Protein AF-A0A935QKX3-F1 (afdb_monomer)

Structure (mmCIF, N/CA/C/O backbone):
data_AF-A0A935QKX3-F1
#
_entry.id   AF-A0A935QKX3-F1
#
loop_
_atom_site.group_PDB
_atom_site.id
_atom_site.type_symbol
_atom_site.label_atom_id
_atom_site.label_alt_id
_atom_site.label_comp_id
_atom_site.label_asym_id
_atom_site.label_entity_id
_atom_site.label_seq_id
_atom_site.pdbx_PDB_ins_code
_atom_site.Cartn_x
_atom_site.Cartn_y
_atom_site.Cartn_z
_atom_site.occupancy
_atom_site.B_iso_or_equiv
_atom_site.auth_seq_id
_atom_site.auth_comp_id
_atom_site.auth_asym_id
_atom_site.auth_atom_id
_atom_site.pdbx_PDB_model_num
ATOM 1 N N . MET A 1 1 ? 30.424 -1.518 -53.056 1.00 75.50 1 MET A N 1
ATOM 2 C CA . MET A 1 1 ? 29.191 -0.790 -52.690 1.00 75.50 1 MET A CA 1
ATOM 3 C C . MET A 1 1 ? 28.339 -1.615 -51.726 1.00 75.50 1 MET A C 1
ATOM 5 O O . MET A 1 1 ? 28.315 -1.249 -50.563 1.00 75.50 1 MET A O 1
ATOM 9 N N . ALA A 1 2 ? 27.816 -2.788 -52.114 1.00 90.81 2 ALA A N 1
ATOM 10 C CA . ALA A 1 2 ? 26.965 -3.629 -51.247 1.00 90.81 2 ALA A CA 1
ATOM 11 C C . ALA A 1 2 ? 27.548 -3.989 -49.857 1.00 90.81 2 ALA A C 1
ATOM 13 O O . ALA A 1 2 ? 26.829 -3.983 -48.867 1.00 90.81 2 ALA A O 1
ATOM 14 N N . TRP A 1 3 ? 28.857 -4.256 -49.741 1.00 94.25 3 TRP A N 1
ATOM 15 C CA . TRP A 1 3 ? 29.479 -4.554 -48.437 1.00 94.25 3 TRP A CA 1
ATOM 16 C C . TRP A 1 3 ? 29.420 -3.383 -47.445 1.00 94.25 3 TRP A C 1
ATOM 18 O O . TRP A 1 3 ? 29.169 -3.601 -46.264 1.00 94.25 3 TRP A O 1
ATOM 28 N N . LEU A 1 4 ? 29.621 -2.144 -47.909 1.00 94.75 4 LEU A N 1
ATOM 29 C CA . LEU A 1 4 ? 29.540 -0.959 -47.047 1.00 94.75 4 LEU A CA 1
ATOM 30 C C . LEU A 1 4 ? 28.099 -0.684 -46.618 1.00 94.75 4 LEU A C 1
ATOM 32 O O . LEU A 1 4 ? 27.869 -0.316 -45.471 1.00 94.75 4 LEU A O 1
ATOM 36 N N . GLU A 1 5 ? 27.134 -0.918 -47.508 1.00 94.31 5 GLU A N 1
ATOM 37 C CA . GLU A 1 5 ? 25.708 -0.825 -47.183 1.00 94.31 5 GLU A CA 1
ATOM 38 C C . GLU A 1 5 ? 25.319 -1.839 -46.103 1.00 94.31 5 GLU A C 1
ATOM 40 O O . GLU A 1 5 ? 24.686 -1.467 -45.120 1.00 94.31 5 GLU A O 1
ATOM 45 N N . ILE A 1 6 ? 25.766 -3.095 -46.225 1.00 96.38 6 ILE A N 1
ATOM 46 C CA . ILE A 1 6 ? 25.521 -4.133 -45.213 1.00 96.38 6 ILE A CA 1
ATOM 47 C C . ILE A 1 6 ? 26.146 -3.743 -43.870 1.00 96.38 6 ILE A C 1
ATOM 49 O O . ILE A 1 6 ? 25.472 -3.803 -42.844 1.00 96.38 6 ILE A O 1
ATOM 53 N N . VAL A 1 7 ? 27.411 -3.311 -43.859 1.00 96.56 7 VAL A N 1
ATOM 54 C CA . VAL A 1 7 ? 28.086 -2.878 -42.624 1.00 96.56 7 VAL A CA 1
ATOM 55 C C . VAL A 1 7 ? 27.350 -1.699 -41.988 1.00 96.56 7 VAL A C 1
ATOM 57 O O . VAL A 1 7 ? 27.111 -1.710 -40.784 1.00 96.56 7 VAL A O 1
ATOM 60 N N . MET A 1 8 ? 26.930 -0.715 -42.782 1.00 96.19 8 MET A N 1
ATOM 61 C CA . MET A 1 8 ? 26.164 0.433 -42.300 1.00 96.19 8 MET A CA 1
ATOM 62 C C . MET A 1 8 ? 24.816 0.013 -41.700 1.00 96.19 8 MET A C 1
ATOM 64 O O . MET A 1 8 ? 24.459 0.495 -40.626 1.00 96.19 8 MET A O 1
ATOM 68 N N . LEU A 1 9 ? 24.092 -0.913 -42.338 1.00 96.06 9 LEU A N 1
ATOM 69 C CA . LEU A 1 9 ? 22.837 -1.457 -41.808 1.00 96.06 9 LEU A CA 1
ATOM 70 C C . LEU A 1 9 ? 23.049 -2.207 -40.488 1.00 96.06 9 LEU A C 1
ATOM 72 O O . LEU A 1 9 ? 22.259 -2.036 -39.561 1.00 96.06 9 LEU A O 1
ATOM 76 N N . ILE A 1 10 ? 24.124 -2.991 -40.372 1.00 95.75 10 ILE A N 1
ATOM 77 C CA . ILE A 1 10 ? 24.477 -3.690 -39.129 1.00 95.75 10 ILE A CA 1
ATOM 78 C C . ILE A 1 10 ? 24.788 -2.682 -38.020 1.00 95.75 10 ILE A C 1
ATOM 80 O O . ILE A 1 10 ? 24.255 -2.803 -36.920 1.00 95.75 10 ILE A O 1
ATOM 84 N N . VAL A 1 11 ? 25.607 -1.666 -38.301 1.00 96.69 11 VAL A N 1
ATOM 85 C CA . VAL A 1 11 ? 25.947 -0.618 -37.326 1.00 96.69 11 VAL A CA 1
ATOM 86 C C . VAL A 1 11 ? 24.690 0.123 -36.870 1.00 96.69 11 VAL A C 1
ATOM 88 O O . VAL A 1 11 ? 24.484 0.285 -35.668 1.00 96.69 11 VAL A O 1
ATOM 91 N N . LEU A 1 12 ? 23.813 0.510 -37.801 1.00 96.69 12 LEU A N 1
ATOM 92 C CA . LEU A 1 12 ? 22.534 1.150 -37.487 1.00 96.69 12 LEU A CA 1
ATOM 93 C C . LEU A 1 12 ? 21.662 0.253 -36.594 1.00 96.69 12 LEU A C 1
ATOM 95 O O . LEU A 1 12 ? 21.116 0.725 -35.598 1.00 96.69 12 LEU A O 1
ATOM 99 N N . ALA A 1 13 ? 21.560 -1.039 -36.919 1.00 94.25 13 ALA A N 1
ATOM 100 C CA . ALA A 1 13 ? 20.791 -2.004 -36.141 1.00 94.25 13 ALA A CA 1
ATOM 101 C C . ALA A 1 13 ? 21.347 -2.174 -34.718 1.00 94.25 13 ALA A C 1
ATOM 103 O O . ALA A 1 13 ? 20.575 -2.192 -33.761 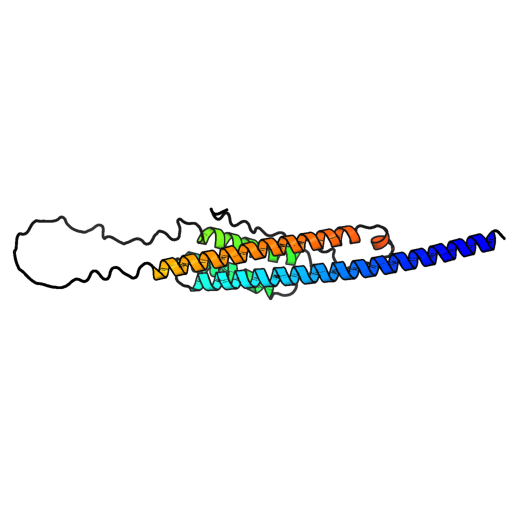1.00 94.25 13 ALA A O 1
ATOM 104 N N . VAL A 1 14 ? 22.673 -2.240 -34.556 1.00 93.69 14 VAL A N 1
ATOM 105 C CA . VAL A 1 14 ? 23.331 -2.326 -33.241 1.00 93.69 14 VAL A CA 1
ATOM 106 C C . VAL A 1 14 ? 23.090 -1.060 -32.417 1.00 93.69 14 VAL A C 1
ATOM 108 O O . VAL A 1 14 ? 22.767 -1.159 -31.235 1.00 93.69 14 VAL A O 1
ATOM 111 N N . VAL A 1 15 ? 23.187 0.125 -33.027 1.00 95.31 15 VAL A N 1
ATOM 112 C CA . VAL A 1 15 ? 22.903 1.400 -32.348 1.00 95.31 15 VAL A CA 1
ATOM 113 C C . VAL A 1 15 ? 21.439 1.475 -31.912 1.00 95.31 15 VAL A C 1
ATOM 115 O O . VAL A 1 15 ? 21.160 1.796 -30.756 1.00 95.31 15 VAL A O 1
ATOM 118 N N . ALA A 1 16 ? 20.500 1.126 -32.797 1.00 92.62 16 ALA A N 1
ATOM 119 C CA . ALA A 1 16 ? 19.074 1.095 -32.477 1.00 92.62 16 ALA A CA 1
ATOM 120 C C . ALA A 1 16 ? 18.761 0.095 -31.351 1.00 92.62 16 ALA A C 1
ATOM 122 O O . ALA A 1 16 ? 18.000 0.412 -30.435 1.00 92.62 16 ALA A O 1
ATOM 123 N N . LEU A 1 17 ? 19.388 -1.084 -31.377 1.00 88.69 17 LEU A N 1
ATOM 124 C CA . LEU A 1 17 ? 19.261 -2.097 -30.333 1.00 88.69 17 LEU A CA 1
ATOM 125 C C . LEU A 1 17 ? 19.814 -1.600 -28.990 1.00 88.69 17 LEU A C 1
ATOM 127 O O . LEU A 1 17 ? 19.140 -1.730 -27.970 1.00 88.69 17 LEU A O 1
ATOM 131 N N . GLY A 1 18 ? 21.003 -0.992 -28.980 1.00 88.44 18 GLY A N 1
ATOM 132 C CA . GLY A 1 18 ? 21.601 -0.412 -27.776 1.00 88.44 18 GLY A CA 1
ATOM 133 C C . GLY A 1 18 ? 20.728 0.687 -27.165 1.00 88.44 18 GLY A C 1
ATOM 134 O O . GLY A 1 18 ? 20.489 0.692 -25.956 1.00 88.44 18 GLY A O 1
ATOM 135 N N . TRP A 1 19 ? 20.175 1.570 -28.001 1.00 93.12 19 TRP A N 1
ATOM 136 C CA . TRP A 1 19 ? 19.245 2.607 -27.553 1.00 93.12 19 TRP A CA 1
ATOM 137 C C . TRP A 1 19 ? 17.953 2.016 -26.972 1.00 93.12 19 TRP A C 1
ATOM 139 O O . TRP A 1 19 ? 17.526 2.410 -25.884 1.00 93.12 19 TRP A O 1
ATOM 149 N N . TYR A 1 20 ? 17.370 1.017 -27.642 1.00 87.31 20 TYR A N 1
ATOM 150 C CA . TYR A 1 20 ? 16.178 0.312 -27.166 1.00 87.31 20 TYR A CA 1
ATOM 151 C C . TYR A 1 20 ? 16.400 -0.372 -25.807 1.00 87.31 20 TYR A C 1
ATOM 153 O O . TYR A 1 20 ? 15.545 -0.295 -24.917 1.00 87.31 20 TYR A O 1
ATOM 161 N N . LEU A 1 21 ? 17.553 -1.021 -25.623 1.00 85.31 21 LEU A N 1
ATOM 162 C CA . LEU A 1 21 ? 17.927 -1.663 -24.361 1.00 85.31 21 LEU A CA 1
ATOM 163 C C . LEU A 1 21 ? 18.105 -0.635 -23.243 1.00 85.31 21 LEU A C 1
ATOM 165 O O . LEU A 1 21 ? 17.566 -0.832 -22.157 1.00 85.31 21 LEU A O 1
ATOM 169 N N . SER A 1 22 ? 18.779 0.486 -23.516 1.00 86.38 22 SER A N 1
ATOM 170 C CA . SER A 1 22 ? 18.948 1.574 -22.546 1.00 86.38 22 SER A CA 1
ATOM 171 C C . SER A 1 22 ? 17.598 2.148 -22.090 1.00 86.38 22 SER A C 1
ATOM 173 O O . SER A 1 22 ? 17.349 2.282 -20.891 1.00 86.38 22 SER A O 1
ATOM 175 N N . TYR A 1 23 ? 16.673 2.386 -23.028 1.00 86.75 23 TYR A N 1
ATOM 176 C CA . TYR A 1 23 ? 15.312 2.823 -22.705 1.00 86.75 23 TYR A CA 1
ATOM 177 C C . TYR A 1 23 ? 14.552 1.790 -21.858 1.00 86.75 23 TYR A C 1
ATOM 179 O O . TYR A 1 23 ? 13.885 2.138 -20.881 1.00 86.75 23 TYR A O 1
ATOM 187 N N . THR A 1 24 ? 14.667 0.507 -22.207 1.00 83.44 24 THR A N 1
ATOM 188 C CA . THR A 1 24 ? 14.009 -0.585 -21.479 1.00 83.44 24 THR A CA 1
ATOM 189 C C . THR A 1 24 ? 14.550 -0.722 -20.053 1.00 83.44 24 THR A C 1
ATOM 191 O O . THR A 1 24 ? 13.756 -0.865 -19.126 1.00 83.44 24 THR A O 1
ATOM 194 N N . ALA A 1 25 ? 15.867 -0.605 -19.859 1.00 80.94 25 ALA A N 1
ATOM 195 C CA . ALA A 1 25 ? 16.502 -0.630 -18.542 1.00 80.94 25 ALA A CA 1
ATOM 196 C C . ALA A 1 25 ? 16.043 0.543 -17.660 1.00 80.94 25 ALA A C 1
ATOM 198 O O . ALA A 1 25 ? 15.651 0.344 -16.512 1.00 80.94 25 ALA A O 1
ATOM 199 N N . ALA A 1 26 ? 16.000 1.761 -18.211 1.00 83.81 26 ALA A N 1
ATOM 200 C CA . ALA A 1 26 ? 15.519 2.936 -17.483 1.00 83.81 26 ALA A CA 1
ATOM 201 C C . ALA A 1 26 ? 14.043 2.799 -17.074 1.00 83.81 26 ALA A C 1
ATOM 203 O O . ALA A 1 26 ? 13.649 3.183 -15.972 1.00 83.81 26 ALA A O 1
ATOM 204 N N . ARG A 1 27 ? 13.215 2.223 -17.953 1.00 84.56 27 ARG A N 1
ATOM 205 C CA . ARG A 1 27 ? 11.813 1.929 -17.643 1.00 84.56 27 ARG A CA 1
ATOM 206 C C . ARG A 1 27 ? 11.682 0.885 -16.534 1.00 84.56 27 ARG A C 1
ATOM 208 O O . ARG A 1 27 ? 10.815 1.038 -15.679 1.00 84.56 27 ARG A O 1
ATOM 215 N N . LEU A 1 28 ? 12.520 -0.147 -16.556 1.00 84.62 28 LEU A N 1
ATOM 216 C CA . LEU A 1 28 ? 12.530 -1.200 -15.546 1.00 84.62 28 LEU A CA 1
ATOM 217 C C . LEU A 1 28 ? 12.874 -0.648 -14.158 1.00 84.62 28 LEU A C 1
ATOM 219 O O . LEU A 1 28 ? 12.155 -0.924 -13.205 1.00 84.62 28 LEU A O 1
ATOM 223 N N . HIS A 1 29 ? 13.893 0.210 -14.066 1.00 83.56 29 HIS A N 1
ATOM 224 C CA . HIS A 1 29 ? 14.284 0.849 -12.808 1.00 83.56 29 HIS A CA 1
ATOM 225 C C . HIS A 1 29 ? 13.143 1.668 -12.189 1.00 83.56 29 HIS A C 1
ATOM 227 O O . HIS A 1 29 ? 12.865 1.542 -11.003 1.00 83.56 29 HIS A O 1
ATOM 233 N N . ARG A 1 30 ? 12.419 2.448 -13.003 1.00 86.31 30 ARG A N 1
ATOM 234 C CA . ARG A 1 30 ? 11.257 3.226 -12.533 1.00 86.31 30 ARG A CA 1
ATOM 235 C C . ARG A 1 30 ? 10.104 2.354 -12.040 1.00 86.31 30 ARG A C 1
ATOM 237 O O . ARG A 1 30 ? 9.342 2.789 -11.187 1.00 86.31 30 ARG A O 1
ATOM 244 N N . LEU A 1 31 ? 9.925 1.168 -12.621 1.00 86.31 31 LEU A N 1
ATOM 245 C CA . LEU A 1 31 ? 8.901 0.227 -12.168 1.00 86.31 31 LEU A CA 1
ATOM 246 C C . LEU A 1 31 ? 9.306 -0.420 -10.850 1.00 86.31 31 LEU A C 1
ATOM 248 O O . LEU A 1 31 ? 8.468 -0.525 -9.965 1.00 86.31 31 LEU A O 1
ATOM 252 N N . HIS A 1 32 ? 10.580 -0.779 -10.706 1.00 84.56 32 HIS A N 1
ATOM 253 C CA . HIS A 1 32 ? 11.103 -1.348 -9.471 1.00 84.56 32 HIS A CA 1
ATOM 254 C C . HIS A 1 32 ? 10.940 -0.380 -8.297 1.00 84.56 32 HIS A C 1
ATOM 256 O O . HIS A 1 32 ? 10.264 -0.714 -7.331 1.00 84.56 32 HIS A O 1
ATOM 262 N N . THR A 1 33 ? 11.401 0.865 -8.451 1.00 87.19 33 THR A N 1
ATOM 263 C CA . THR A 1 33 ? 11.266 1.884 -7.398 1.00 87.19 33 THR A CA 1
ATOM 264 C C . THR A 1 33 ? 9.809 2.214 -7.077 1.00 87.19 33 THR A C 1
ATOM 266 O O . THR A 1 33 ? 9.471 2.529 -5.937 1.00 87.19 33 THR A O 1
ATOM 269 N N . ARG A 1 34 ? 8.911 2.121 -8.065 1.00 89.81 34 ARG A N 1
ATOM 270 C CA . ARG A 1 34 ? 7.470 2.293 -7.843 1.00 89.81 34 ARG A CA 1
ATOM 271 C C . ARG A 1 34 ? 6.871 1.139 -7.042 1.00 89.81 34 ARG A C 1
ATOM 273 O O . ARG A 1 34 ? 6.053 1.398 -6.163 1.00 89.81 34 ARG A O 1
ATOM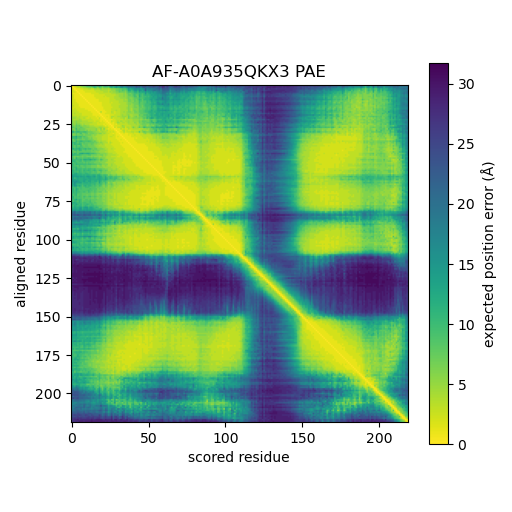 280 N N . VAL A 1 35 ? 7.252 -0.103 -7.342 1.00 89.62 35 VAL A N 1
ATOM 281 C CA . VAL A 1 35 ? 6.801 -1.286 -6.597 1.00 89.62 35 VAL A CA 1
ATOM 282 C C . VAL A 1 35 ? 7.308 -1.219 -5.159 1.00 89.62 35 VAL A C 1
ATOM 284 O O . VAL A 1 35 ? 6.488 -1.277 -4.247 1.00 89.62 35 VAL A O 1
ATOM 287 N N . GLU A 1 36 ? 8.606 -0.986 -4.954 1.00 88.69 36 GLU A N 1
ATOM 288 C CA . GLU A 1 36 ? 9.213 -0.828 -3.624 1.00 88.69 36 GLU A CA 1
ATOM 289 C C . GLU A 1 36 ? 8.518 0.275 -2.815 1.00 88.69 36 GLU A C 1
ATOM 291 O O . GLU A 1 36 ? 8.088 0.052 -1.685 1.00 88.69 36 GLU A O 1
ATOM 296 N N . GLY A 1 37 ? 8.317 1.451 -3.420 1.00 90.25 37 GLY A N 1
ATOM 297 C CA . GLY A 1 37 ? 7.627 2.561 -2.764 1.00 90.25 37 GLY A CA 1
ATOM 298 C C . GLY A 1 37 ? 6.167 2.249 -2.420 1.00 90.25 37 GLY A C 1
ATOM 299 O O . GLY A 1 37 ? 5.687 2.639 -1.358 1.00 90.25 37 GLY A O 1
ATOM 300 N N . SER A 1 38 ? 5.452 1.527 -3.290 1.00 90.38 38 SER A N 1
ATOM 301 C CA . SER A 1 38 ? 4.071 1.108 -3.014 1.00 90.38 38 SER A CA 1
ATOM 302 C C . SER A 1 38 ? 3.978 0.064 -1.899 1.00 90.38 38 SER A C 1
ATOM 304 O O . SER A 1 38 ? 3.045 0.129 -1.102 1.00 90.38 38 SER A O 1
ATOM 306 N N . TYR A 1 39 ? 4.950 -0.851 -1.812 1.00 88.88 39 TYR A N 1
ATOM 307 C CA . TYR A 1 39 ? 5.025 -1.849 -0.748 1.00 88.88 39 TYR A CA 1
ATOM 308 C C . TYR A 1 39 ? 5.305 -1.188 0.604 1.00 88.88 39 TYR A C 1
ATOM 310 O O . TYR A 1 39 ? 4.560 -1.410 1.549 1.00 88.88 39 TYR A O 1
ATOM 318 N N . ALA A 1 40 ? 6.285 -0.280 0.676 1.00 90.50 40 ALA A N 1
ATOM 319 C CA . ALA A 1 40 ? 6.574 0.481 1.895 1.00 90.50 40 ALA A CA 1
ATOM 320 C C . ALA A 1 40 ? 5.369 1.317 2.373 1.00 90.50 40 ALA A C 1
ATOM 322 O O . ALA A 1 40 ? 5.128 1.472 3.569 1.00 90.50 40 ALA A O 1
ATOM 323 N N . ALA A 1 41 ? 4.577 1.854 1.438 1.00 91.69 41 ALA A N 1
ATOM 324 C CA . ALA A 1 41 ? 3.350 2.568 1.776 1.00 91.69 41 ALA A CA 1
ATOM 325 C C . ALA A 1 41 ? 2.249 1.638 2.313 1.00 91.69 41 ALA A C 1
ATOM 327 O O . ALA A 1 41 ? 1.517 2.046 3.215 1.00 91.69 41 ALA A O 1
ATOM 328 N N . LEU A 1 42 ? 2.115 0.427 1.762 1.00 92.31 42 LEU A N 1
ATOM 329 C CA . LEU A 1 42 ? 1.195 -0.602 2.253 1.00 92.31 42 LEU A CA 1
ATOM 330 C C . LEU A 1 42 ? 1.597 -1.068 3.657 1.00 92.31 42 LEU A C 1
ATOM 332 O O . LEU A 1 42 ? 0.773 -1.031 4.565 1.00 92.31 42 LEU A O 1
ATOM 336 N N . ASP A 1 43 ? 2.869 -1.399 3.846 1.00 91.81 43 ASP A N 1
ATOM 337 C CA . ASP A 1 43 ? 3.468 -1.812 5.114 1.00 91.81 43 ASP A CA 1
ATOM 338 C C . ASP A 1 43 ? 3.182 -0.810 6.247 1.00 91.81 43 ASP A C 1
ATOM 340 O O . ASP A 1 43 ? 2.571 -1.153 7.258 1.00 91.81 43 ASP A O 1
ATOM 344 N N . ALA A 1 44 ? 3.451 0.477 6.014 1.00 93.50 44 ALA A N 1
ATOM 345 C CA . ALA A 1 44 ? 3.157 1.544 6.973 1.00 93.50 44 ALA A CA 1
ATOM 346 C C . ALA A 1 44 ? 1.651 1.768 7.243 1.00 93.50 44 ALA A C 1
ATOM 348 O O . ALA A 1 44 ? 1.279 2.553 8.125 1.00 93.50 44 ALA A O 1
ATOM 349 N N . ARG A 1 45 ? 0.750 1.195 6.437 1.00 94.62 45 ARG A N 1
ATOM 350 C CA . ARG A 1 45 ? -0.699 1.210 6.700 1.00 94.62 45 ARG A CA 1
ATOM 351 C C . ARG A 1 45 ? -1.134 -0.008 7.500 1.00 94.62 45 ARG A C 1
ATOM 353 O O . ARG A 1 45 ? -1.982 0.168 8.367 1.00 94.62 45 ARG A O 1
ATOM 360 N N . LEU A 1 46 ? -0.540 -1.172 7.246 1.00 93.44 46 LEU A N 1
ATOM 361 C CA . LEU A 1 46 ? -0.769 -2.389 8.024 1.00 93.44 46 LEU A CA 1
ATOM 362 C C . LEU A 1 46 ? -0.306 -2.207 9.474 1.00 93.44 46 LEU A C 1
ATOM 364 O O . LEU A 1 46 ? -1.114 -2.351 10.384 1.00 93.44 46 LEU A O 1
ATOM 368 N N . VAL A 1 47 ? 0.920 -1.711 9.684 1.00 94.88 47 VAL A N 1
ATOM 369 C CA . VAL A 1 47 ? 1.463 -1.440 11.031 1.00 94.88 47 VAL A CA 1
ATOM 370 C C . VAL A 1 47 ? 0.555 -0.500 11.826 1.00 94.88 47 VAL A C 1
ATOM 372 O O . VAL A 1 47 ? 0.134 -0.824 12.929 1.00 94.88 47 VAL A O 1
ATOM 375 N N . ARG A 1 48 ? 0.152 0.633 11.235 1.00 94.19 48 ARG A N 1
ATOM 376 C CA . ARG A 1 48 ? -0.748 1.587 11.910 1.00 94.19 48 ARG A CA 1
ATOM 377 C C . ARG A 1 48 ? -2.123 1.010 12.234 1.00 94.19 48 ARG A C 1
ATOM 379 O O . ARG A 1 48 ? -2.764 1.457 13.179 1.00 94.19 48 ARG A O 1
ATOM 386 N N . ARG A 1 49 ? -2.612 0.068 11.426 1.00 94.88 49 ARG A N 1
ATOM 387 C CA . ARG A 1 49 ? -3.874 -0.629 11.689 1.00 94.88 49 ARG A CA 1
ATOM 388 C C . ARG A 1 49 ? -3.715 -1.602 12.858 1.00 94.88 49 ARG A C 1
ATOM 390 O O . ARG A 1 49 ? -4.590 -1.626 13.715 1.00 94.88 49 ARG A O 1
ATOM 397 N N . ALA A 1 50 ? -2.626 -2.365 12.899 1.00 95.31 50 ALA A N 1
ATOM 398 C CA . ALA A 1 50 ? -2.335 -3.279 13.998 1.00 95.31 50 ALA A CA 1
ATOM 399 C C . ALA A 1 50 ? -2.121 -2.525 15.325 1.00 95.31 50 ALA A C 1
ATOM 401 O O . ALA A 1 50 ? -2.676 -2.917 16.346 1.00 95.31 50 ALA A O 1
ATOM 402 N N . GLU A 1 51 ? -1.434 -1.378 15.303 1.00 95.25 51 GLU A N 1
ATOM 403 C CA . GLU A 1 51 ? -1.313 -0.482 16.466 1.00 95.25 51 GLU A CA 1
ATOM 404 C C . GLU A 1 51 ? -2.685 0.004 16.959 1.00 95.25 51 GLU A C 1
ATOM 406 O O . GLU A 1 51 ? -2.992 -0.120 18.141 1.00 95.25 51 GLU A O 1
ATOM 411 N N . ALA A 1 52 ? -3.554 0.480 16.060 1.00 92.44 52 ALA A N 1
ATOM 412 C CA . ALA A 1 52 ? -4.908 0.899 16.430 1.00 92.44 52 ALA A CA 1
ATOM 413 C C . ALA A 1 52 ? -5.763 -0.262 16.981 1.00 92.44 52 ALA A C 1
ATOM 415 O O . ALA A 1 52 ? -6.584 -0.060 17.875 1.00 92.44 52 ALA A O 1
ATOM 416 N N . ALA A 1 53 ? -5.568 -1.484 16.476 1.00 93.38 53 ALA A N 1
ATOM 417 C CA . ALA A 1 53 ? -6.222 -2.680 17.002 1.00 93.3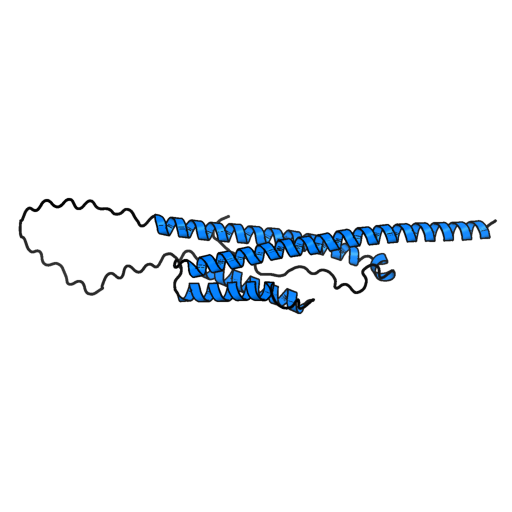8 53 ALA A CA 1
ATOM 418 C C . ALA A 1 53 ? -5.719 -3.041 18.412 1.00 93.38 53 ALA A C 1
ATOM 420 O O . ALA A 1 53 ? -6.525 -3.409 19.264 1.00 93.38 53 ALA A O 1
ATOM 421 N N . LEU A 1 54 ? -4.420 -2.875 18.691 1.00 94.69 54 LEU A N 1
ATOM 422 C CA . LEU A 1 54 ? -3.863 -3.024 20.040 1.00 94.69 54 LEU A CA 1
ATOM 423 C C . LEU A 1 54 ? -4.370 -1.951 21.001 1.00 94.69 54 LEU A C 1
ATOM 425 O O . LEU A 1 54 ? -4.658 -2.257 22.157 1.00 94.69 54 LEU A O 1
ATOM 429 N N . GLU A 1 55 ? -4.485 -0.703 20.550 1.00 92.69 55 GLU A N 1
ATOM 430 C CA . GLU A 1 55 ? -5.094 0.365 21.345 1.00 92.69 55 GLU A CA 1
ATOM 431 C C . GLU A 1 55 ? -6.540 0.012 21.715 1.00 92.69 55 GLU A C 1
ATOM 433 O O . GLU A 1 55 ? -6.916 0.145 22.878 1.00 92.69 55 GLU A O 1
ATOM 438 N N . LEU A 1 56 ? -7.329 -0.505 20.761 1.00 90.50 56 LEU A N 1
ATOM 439 C CA . LEU A 1 56 ? -8.691 -0.972 21.030 1.00 90.50 56 LEU A CA 1
ATOM 440 C C . LEU A 1 56 ? -8.701 -2.144 22.018 1.00 90.50 56 LEU A C 1
ATOM 442 O O . LEU A 1 56 ? -9.458 -2.111 22.985 1.00 90.50 56 LEU A O 1
ATOM 446 N N . ALA A 1 57 ? -7.850 -3.151 21.822 1.00 92.88 57 ALA A N 1
ATOM 447 C CA . ALA A 1 57 ? -7.769 -4.299 22.722 1.00 92.88 57 ALA A CA 1
ATOM 448 C C . ALA A 1 57 ? -7.437 -3.892 24.172 1.00 92.88 57 ALA A C 1
ATOM 450 O O . ALA A 1 57 ? -7.955 -4.482 25.115 1.00 92.88 57 ALA A O 1
ATOM 451 N N . ASN A 1 58 ? -6.623 -2.848 24.355 1.00 92.06 58 ASN A N 1
ATOM 452 C CA . ASN A 1 58 ? -6.233 -2.330 25.670 1.00 92.06 58 ASN A CA 1
ATOM 453 C C . ASN A 1 58 ? -7.163 -1.230 26.218 1.00 92.06 58 ASN A C 1
ATOM 455 O O . ASN A 1 58 ? -6.931 -0.738 27.321 1.00 92.06 58 ASN A O 1
ATOM 459 N N . SER A 1 59 ? -8.195 -0.826 25.473 1.00 89.25 59 SER A N 1
ATOM 460 C CA . SER A 1 59 ? -9.094 0.274 25.861 1.00 89.25 59 SER A CA 1
ATOM 461 C C . SER A 1 59 ? -10.067 -0.078 26.991 1.00 89.25 59 SER A C 1
ATOM 463 O O . SER A 1 59 ? -10.629 0.823 27.608 1.00 89.25 59 SER A O 1
ATOM 465 N N . GLY A 1 60 ? -10.278 -1.372 27.258 1.00 87.19 60 GLY A N 1
ATOM 466 C CA . GLY A 1 60 ? -11.285 -1.857 28.207 1.00 87.19 60 GLY A CA 1
ATOM 467 C C . GLY A 1 60 ? -12.715 -1.907 27.654 1.00 87.19 60 GLY A C 1
ATOM 468 O O . GLY A 1 60 ? -13.621 -2.264 28.394 1.00 87.19 60 GLY A O 1
ATOM 469 N N . LEU A 1 61 ? -12.919 -1.587 26.369 1.00 85.00 61 LEU A N 1
ATOM 470 C CA . LEU A 1 61 ? -14.232 -1.619 25.704 1.00 85.00 61 LEU A CA 1
ATOM 471 C C . LEU A 1 61 ? -14.698 -3.025 25.290 1.00 85.00 61 LEU A C 1
ATOM 473 O O . LEU A 1 61 ? -15.838 -3.194 24.872 1.00 85.00 61 LEU A O 1
ATOM 477 N N . LEU A 1 62 ? -13.807 -4.016 25.327 1.00 86.25 62 LEU A N 1
ATOM 478 C CA . LEU A 1 62 ? -14.068 -5.386 24.887 1.00 86.25 62 LEU A CA 1
ATOM 479 C C . LEU A 1 62 ? -14.087 -6.334 26.083 1.00 86.25 62 LEU A C 1
ATOM 481 O O . LEU A 1 62 ? -13.392 -6.096 27.074 1.00 86.25 62 LEU A O 1
ATOM 485 N N . ASP A 1 63 ? -14.803 -7.454 25.959 1.00 87.00 63 ASP A N 1
ATOM 486 C CA . ASP A 1 63 ? -14.693 -8.520 26.948 1.00 87.00 63 ASP A CA 1
ATOM 487 C C . ASP A 1 63 ? -13.245 -9.062 27.012 1.00 87.00 63 ASP A C 1
ATOM 489 O O . ASP A 1 63 ? -12.507 -9.011 26.017 1.00 87.00 63 ASP A O 1
ATOM 493 N N . PRO A 1 64 ? -12.807 -9.606 28.163 1.00 90.75 64 PRO A N 1
ATOM 494 C CA . PRO A 1 64 ? -11.420 -10.025 28.344 1.00 90.75 64 PRO A CA 1
ATOM 495 C C . PRO A 1 64 ? -10.936 -11.086 27.345 1.00 90.75 64 PRO A C 1
ATOM 497 O O . PRO A 1 64 ? -9.747 -11.113 27.025 1.00 90.75 64 PRO A O 1
ATOM 500 N N . ALA A 1 65 ? -11.814 -11.966 26.851 1.00 92.81 65 ALA A N 1
ATOM 501 C CA . ALA A 1 65 ? -11.431 -12.996 25.889 1.00 92.81 65 ALA A CA 1
ATOM 502 C C . ALA A 1 65 ? -11.244 -12.398 24.486 1.00 92.81 65 ALA A C 1
ATOM 504 O O . ALA A 1 65 ? -10.226 -12.665 23.842 1.00 92.81 65 ALA A O 1
ATOM 505 N N . SER A 1 66 ? -12.166 -11.537 24.047 1.00 91.69 66 SER A N 1
ATOM 506 C CA . SER A 1 66 ? -12.061 -10.810 22.775 1.00 91.69 66 SER A CA 1
ATOM 507 C C . SER A 1 66 ? -10.868 -9.858 22.743 1.00 91.69 66 SER A C 1
ATOM 509 O O . SER A 1 66 ? -10.146 -9.811 21.745 1.00 91.69 66 SER A O 1
ATOM 511 N N . ALA A 1 67 ? -10.607 -9.148 23.846 1.00 92.81 67 ALA A N 1
ATOM 512 C CA . ALA A 1 67 ? -9.440 -8.281 23.991 1.00 92.81 67 ALA A CA 1
ATOM 513 C C . ALA A 1 67 ? -8.128 -9.063 23.817 1.00 92.81 67 ALA A C 1
ATOM 515 O O . ALA A 1 67 ? -7.257 -8.647 23.055 1.00 92.81 67 ALA A O 1
ATOM 516 N N . LEU A 1 68 ? -7.997 -10.225 24.469 1.00 95.00 68 LEU A N 1
ATOM 517 C CA . LEU A 1 68 ? -6.805 -11.073 24.354 1.00 95.00 68 LEU A CA 1
ATOM 518 C C . LEU A 1 68 ? -6.627 -11.645 22.944 1.00 95.00 68 LEU A C 1
ATOM 520 O O . LEU A 1 68 ? -5.506 -11.666 22.435 1.00 95.00 68 LEU A O 1
ATOM 524 N N . TYR A 1 69 ? -7.712 -12.089 22.306 1.00 94.75 69 TYR A N 1
ATOM 525 C CA . TYR A 1 69 ? -7.655 -12.622 20.946 1.00 94.75 69 TYR A CA 1
ATOM 526 C C . TYR A 1 69 ? -7.240 -11.547 19.930 1.00 94.75 69 TYR A C 1
ATOM 528 O O . TYR A 1 69 ? -6.317 -11.769 19.142 1.00 94.75 69 TYR A O 1
ATOM 536 N N . LEU A 1 70 ? -7.844 -10.354 20.005 1.00 95.19 70 LEU A N 1
ATOM 537 C CA . LEU A 1 70 ? -7.477 -9.219 19.158 1.00 95.19 70 LEU A CA 1
ATOM 538 C C . LEU A 1 70 ? -6.037 -8.760 19.410 1.00 95.19 70 LEU A C 1
ATOM 540 O O . LEU A 1 70 ? -5.304 -8.493 18.458 1.00 95.19 70 LEU A O 1
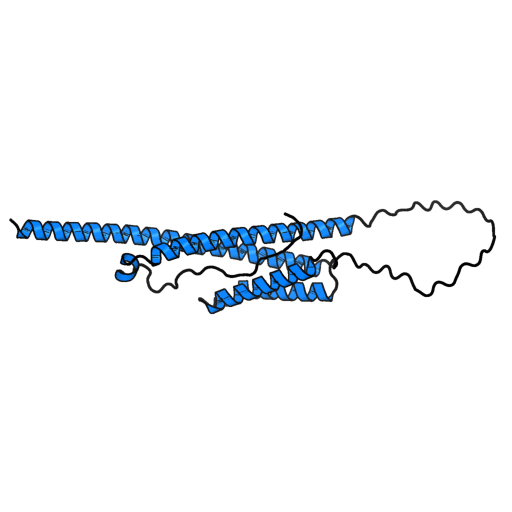ATOM 544 N N . ALA A 1 71 ? -5.618 -8.695 20.677 1.00 96.50 71 ALA A N 1
ATOM 545 C CA . ALA A 1 71 ? -4.260 -8.309 21.034 1.00 96.50 71 ALA A CA 1
ATOM 546 C C . ALA A 1 71 ? -3.214 -9.298 20.504 1.00 96.50 71 ALA A C 1
ATOM 548 O O . ALA A 1 71 ? -2.164 -8.865 20.029 1.00 96.50 71 ALA A O 1
ATOM 549 N N . SER A 1 72 ? -3.497 -10.606 20.550 1.00 96.94 72 SER A N 1
ATOM 550 C CA . SER A 1 72 ? -2.617 -11.635 19.981 1.00 96.94 72 SER A CA 1
ATOM 551 C C . SER A 1 72 ? -2.472 -11.457 18.474 1.00 96.94 72 SER A C 1
ATOM 553 O O . SER A 1 72 ? -1.357 -11.278 17.998 1.00 96.94 72 SER A O 1
ATOM 555 N N . ALA A 1 73 ? -3.585 -11.402 17.735 1.00 96.62 73 ALA A N 1
ATOM 556 C CA . ALA A 1 73 ? -3.555 -11.272 16.278 1.00 96.62 73 ALA A CA 1
ATOM 557 C C . ALA A 1 73 ? -2.868 -9.971 15.813 1.00 96.62 73 ALA A C 1
ATOM 559 O O . ALA A 1 73 ? -2.136 -9.957 14.823 1.00 96.62 73 ALA A O 1
ATOM 560 N N . ALA A 1 74 ? -3.065 -8.867 16.542 1.00 96.38 74 ALA A N 1
ATOM 561 C CA . ALA A 1 74 ? -2.401 -7.601 16.242 1.00 96.38 74 ALA A CA 1
ATOM 562 C C . ALA A 1 74 ? -0.899 -7.637 16.569 1.00 96.38 74 ALA A C 1
ATOM 564 O O . ALA A 1 74 ? -0.096 -7.090 15.813 1.00 96.38 74 ALA A O 1
ATOM 565 N N . SER A 1 75 ? -0.509 -8.306 17.657 1.00 95.88 75 SER A N 1
ATOM 566 C CA . SER A 1 75 ? 0.903 -8.507 18.003 1.00 95.88 75 SER A CA 1
ATOM 567 C C . SER A 1 75 ? 1.608 -9.393 16.976 1.00 95.88 75 SER A C 1
ATOM 569 O O . SER A 1 75 ? 2.683 -9.020 16.517 1.00 95.88 75 SER A O 1
ATOM 571 N N . ASP A 1 76 ? 0.975 -10.487 16.539 1.00 94.94 76 ASP A N 1
ATOM 572 C CA . ASP A 1 76 ? 1.502 -11.372 15.494 1.00 94.94 76 ASP A CA 1
ATOM 573 C C . ASP A 1 76 ? 1.756 -10.589 14.185 1.00 94.94 76 ASP A C 1
ATOM 575 O O . ASP A 1 76 ? 2.811 -10.735 13.563 1.00 94.94 76 ASP A O 1
ATOM 579 N N . SER A 1 77 ? 0.837 -9.691 13.790 1.00 94.06 77 SER A N 1
ATOM 580 C CA . SER A 1 77 ? 0.995 -8.806 12.612 1.00 94.06 77 SER A CA 1
ATOM 581 C C . SER A 1 77 ? 2.185 -7.855 12.748 1.00 94.06 77 SER A C 1
ATOM 583 O O . SER A 1 77 ? 2.976 -7.700 11.809 1.00 94.06 77 SER A O 1
ATOM 585 N N . LEU A 1 78 ? 2.367 -7.250 13.925 1.00 94.25 78 LEU A N 1
ATOM 586 C CA . LEU A 1 78 ? 3.505 -6.371 14.184 1.00 94.25 78 LEU A CA 1
ATOM 587 C C . LEU A 1 78 ? 4.831 -7.133 14.224 1.00 94.25 78 LEU A C 1
ATOM 589 O O . LEU A 1 78 ? 5.822 -6.638 13.681 1.00 94.25 78 LEU A O 1
ATOM 593 N N . GLU A 1 79 ? 4.867 -8.325 14.816 1.00 92.44 79 GLU A N 1
ATOM 594 C CA . GLU A 1 79 ? 6.063 -9.168 14.838 1.00 92.44 79 GLU A CA 1
ATOM 595 C C . GLU A 1 79 ? 6.501 -9.546 13.422 1.00 92.44 79 GLU A C 1
ATOM 597 O O . GLU A 1 79 ? 7.680 -9.406 13.090 1.00 92.44 79 GLU A O 1
ATOM 602 N N . GLU A 1 80 ? 5.562 -9.923 12.553 1.00 89.94 80 GLU A N 1
ATOM 603 C CA . GLU A 1 80 ? 5.856 -10.238 11.153 1.00 89.94 80 GLU A CA 1
ATOM 604 C C . GLU A 1 80 ? 6.352 -9.006 10.370 1.00 89.94 80 GLU A C 1
ATOM 606 O O . GLU A 1 80 ? 7.194 -9.132 9.483 1.00 89.94 80 GLU A O 1
ATOM 611 N N . SER A 1 81 ? 5.908 -7.792 10.725 1.00 86.69 81 SER A N 1
ATOM 612 C CA . SER A 1 81 ? 6.400 -6.549 10.100 1.00 86.69 81 SER A CA 1
ATOM 613 C C . SER A 1 81 ? 7.868 -6.225 10.428 1.00 86.69 81 SER A C 1
ATOM 615 O O . SER A 1 81 ? 8.550 -5.568 9.639 1.00 86.69 81 SER A O 1
ATOM 617 N N . VAL A 1 82 ? 8.365 -6.693 11.580 1.00 84.62 82 VAL A N 1
ATOM 618 C CA . VAL A 1 82 ? 9.741 -6.469 12.071 1.00 84.62 82 VAL A CA 1
ATOM 619 C C . VAL A 1 82 ? 10.627 -7.710 11.886 1.00 84.62 82 VAL A C 1
ATOM 621 O O . VAL A 1 82 ? 11.851 -7.629 12.030 1.00 84.62 82 VAL A O 1
ATOM 624 N N . GLY A 1 83 ? 10.023 -8.858 11.569 1.00 74.62 83 GLY A N 1
ATOM 625 C CA . GLY A 1 83 ? 10.684 -10.148 11.432 1.00 74.62 83 GLY A CA 1
ATOM 626 C C . GLY A 1 83 ? 11.823 -10.159 10.403 1.00 74.62 83 GLY A C 1
ATOM 627 O O . GLY A 1 83 ? 11.954 -9.249 9.578 1.00 74.62 83 GLY A O 1
ATOM 628 N N . PRO A 1 84 ? 12.693 -11.189 10.436 1.00 67.69 84 PRO A N 1
ATOM 629 C CA . PRO A 1 84 ? 13.699 -11.375 9.400 1.00 67.69 84 PRO A CA 1
ATOM 630 C C . PRO A 1 84 ? 13.015 -11.334 8.037 1.00 67.69 84 PRO A C 1
ATOM 632 O O . PRO A 1 84 ? 12.018 -12.026 7.847 1.00 67.69 84 PRO A O 1
ATOM 635 N N . LEU A 1 85 ? 13.553 -10.546 7.102 1.00 62.62 85 LEU A N 1
ATOM 636 C CA . LEU A 1 85 ? 13.092 -10.536 5.717 1.00 62.62 85 LEU A CA 1
ATOM 637 C C . LEU A 1 85 ? 13.310 -11.941 5.136 1.00 62.62 85 LEU A C 1
ATOM 639 O O . LEU A 1 85 ? 14.366 -12.231 4.572 1.00 62.62 85 LEU A O 1
ATOM 643 N N . GLU A 1 86 ? 12.340 -12.839 5.309 1.00 65.00 86 GLU A N 1
ATOM 644 C CA . GLU A 1 86 ? 12.232 -14.045 4.501 1.00 65.00 86 GLU A CA 1
ATOM 645 C C . GLU A 1 86 ? 11.892 -13.577 3.086 1.00 65.00 86 GLU A C 1
ATOM 647 O O . GLU A 1 86 ? 10.734 -13.492 2.685 1.00 65.00 86 GLU A O 1
ATOM 652 N N . GLU A 1 87 ? 12.931 -13.183 2.345 1.00 63.75 87 GLU A N 1
ATOM 653 C CA . GLU A 1 87 ? 12.813 -12.747 0.961 1.00 63.75 87 GLU A CA 1
ATOM 654 C C . GLU A 1 87 ? 12.222 -13.889 0.127 1.00 63.75 87 GLU A C 1
ATOM 656 O O . GLU A 1 87 ? 12.838 -14.945 -0.049 1.00 63.75 87 GLU A O 1
ATOM 661 N N . GLY A 1 88 ? 11.013 -13.670 -0.390 1.00 68.19 88 GLY A N 1
ATOM 662 C CA . GLY A 1 88 ? 10.384 -14.538 -1.375 1.00 68.19 88 GLY A CA 1
ATOM 663 C C . GLY A 1 88 ? 8.989 -15.025 -0.989 1.00 68.19 88 GLY A C 1
ATOM 664 O O . GLY A 1 88 ? 8.316 -14.489 -0.114 1.00 68.19 88 GLY A O 1
ATOM 665 N N . LEU A 1 89 ? 8.544 -16.075 -1.689 1.00 67.06 89 LEU A N 1
ATOM 666 C CA . LEU A 1 89 ? 7.149 -16.544 -1.690 1.00 67.06 89 LEU A CA 1
ATOM 667 C C . LEU A 1 89 ? 6.601 -16.882 -0.296 1.00 67.06 89 LEU A C 1
ATOM 669 O O . LEU A 1 89 ? 5.417 -16.690 -0.041 1.00 67.06 89 LEU A O 1
ATOM 673 N N . LEU A 1 90 ? 7.445 -17.450 0.565 1.00 71.56 90 LEU A N 1
ATOM 674 C CA . LEU A 1 90 ? 7.025 -17.941 1.875 1.00 71.56 90 LEU A CA 1
ATOM 675 C C . LEU A 1 90 ? 6.779 -16.788 2.855 1.00 71.56 90 LEU A C 1
ATOM 677 O O . LEU A 1 90 ? 5.760 -16.815 3.538 1.00 71.56 90 LEU A O 1
ATOM 681 N N . GLY A 1 91 ? 7.636 -15.760 2.857 1.00 77.44 91 GLY A N 1
ATOM 682 C CA . GLY A 1 91 ? 7.448 -14.561 3.677 1.00 77.44 91 GLY A CA 1
ATOM 683 C C . GLY A 1 91 ? 6.219 -13.757 3.251 1.00 77.44 91 GLY A C 1
ATOM 684 O O . GLY A 1 91 ? 5.387 -13.418 4.088 1.00 77.44 91 GLY A O 1
ATOM 685 N N . ASP A 1 92 ? 6.027 -13.549 1.940 1.00 78.19 92 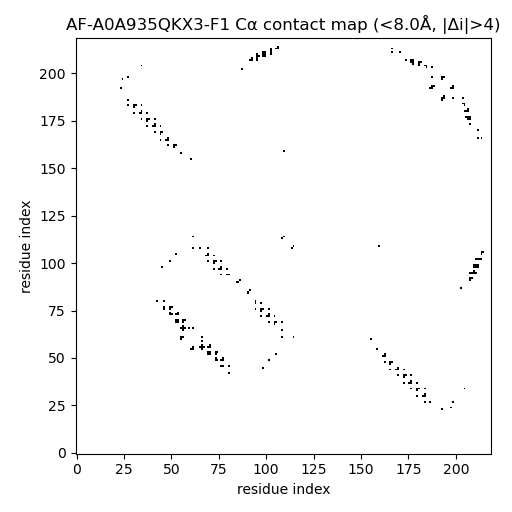ASP A N 1
ATOM 686 C CA . ASP A 1 92 ? 4.836 -12.860 1.409 1.00 78.19 92 ASP A CA 1
ATOM 687 C C . ASP A 1 92 ? 3.532 -13.571 1.821 1.00 78.19 92 ASP A C 1
ATOM 689 O O . ASP A 1 92 ? 2.553 -12.925 2.200 1.00 78.19 92 ASP A O 1
ATOM 693 N N . ALA A 1 93 ? 3.518 -14.909 1.763 1.00 81.38 93 ALA A N 1
ATOM 694 C CA . ALA A 1 93 ? 2.364 -15.719 2.148 1.00 81.38 93 ALA A CA 1
ATOM 695 C C . ALA A 1 93 ? 2.118 -15.702 3.662 1.00 81.38 93 ALA A C 1
ATOM 697 O O . ALA A 1 93 ? 0.970 -15.603 4.091 1.00 81.38 93 ALA A O 1
ATOM 698 N N . ARG A 1 94 ? 3.185 -15.770 4.469 1.00 84.06 94 ARG A N 1
ATOM 699 C CA . ARG A 1 94 ? 3.103 -15.717 5.932 1.00 84.06 94 ARG A CA 1
ATOM 700 C C . ARG A 1 94 ? 2.540 -14.388 6.401 1.00 84.06 94 ARG A C 1
ATOM 702 O O . ARG A 1 94 ? 1.557 -14.367 7.134 1.00 84.06 94 ARG A O 1
ATOM 709 N N . ARG A 1 95 ? 3.092 -13.289 5.892 1.00 86.69 95 ARG A N 1
ATOM 710 C CA . ARG A 1 95 ? 2.558 -11.957 6.141 1.00 86.69 95 ARG A CA 1
ATOM 711 C C . ARG A 1 95 ? 1.107 -11.843 5.692 1.00 86.69 95 ARG A C 1
ATOM 713 O O . ARG A 1 95 ? 0.279 -11.310 6.423 1.00 86.69 95 ARG A O 1
ATOM 720 N N . GLY A 1 96 ? 0.791 -12.395 4.519 1.00 86.62 96 GLY A N 1
ATOM 721 C CA . GLY A 1 96 ? -0.571 -12.486 4.002 1.00 86.62 96 GLY A CA 1
ATOM 722 C C . GLY A 1 96 ? -1.556 -13.133 4.978 1.00 86.62 96 GLY A C 1
ATOM 723 O O . GLY A 1 96 ? -2.665 -12.637 5.190 1.00 86.62 96 GLY A O 1
ATOM 724 N N . GLN A 1 97 ? -1.122 -14.228 5.595 1.00 89.75 97 GLN A N 1
ATOM 725 C CA . GLN A 1 97 ? -1.904 -14.994 6.552 1.00 89.75 97 GLN A CA 1
ATOM 726 C C . GLN A 1 97 ? -2.124 -14.227 7.856 1.00 89.75 97 GLN A C 1
ATOM 728 O O . GLN A 1 97 ? -3.268 -14.063 8.261 1.00 89.75 97 GLN A O 1
ATOM 733 N N . VAL A 1 98 ? -1.069 -13.666 8.445 1.00 92.44 98 VAL A N 1
ATOM 734 C CA . VAL A 1 98 ? -1.172 -12.929 9.712 1.00 92.44 98 VAL A CA 1
ATOM 735 C C . VAL A 1 98 ? -2.087 -11.698 9.593 1.00 92.44 98 VAL A C 1
ATOM 737 O O . VAL A 1 98 ? -2.895 -11.425 10.478 1.00 92.44 98 VAL A O 1
ATOM 740 N N . GLU A 1 99 ? -2.038 -10.973 8.471 1.00 91.75 99 GLU A N 1
ATOM 741 C CA . GLU A 1 99 ? -2.962 -9.852 8.221 1.00 91.75 99 GLU A CA 1
ATOM 742 C C . GLU A 1 99 ? -4.417 -10.307 8.004 1.00 91.75 99 GLU A C 1
ATOM 744 O O . GLU A 1 99 ? -5.366 -9.586 8.337 1.00 91.75 99 GLU A O 1
ATOM 749 N N . SER A 1 100 ? -4.609 -11.513 7.461 1.00 92.75 100 SER A N 1
ATOM 750 C CA . SER A 1 100 ? -5.936 -12.124 7.318 1.00 92.75 100 SER A CA 1
ATOM 751 C C . SER A 1 100 ? -6.495 -12.522 8.686 1.00 92.75 100 SER A C 1
ATOM 753 O O . SER A 1 100 ? -7.644 -12.197 8.980 1.00 92.75 100 SER A O 1
ATOM 755 N N . ASP A 1 101 ? -5.664 -13.113 9.548 1.00 93.44 101 ASP A N 1
ATOM 756 C CA . ASP A 1 101 ? -6.014 -13.482 10.924 1.00 93.44 101 ASP A CA 1
ATOM 757 C C . ASP A 1 101 ? -6.387 -12.233 11.753 1.00 93.44 101 ASP A C 1
ATOM 759 O O . ASP A 1 101 ? -7.398 -12.224 12.456 1.00 93.44 101 ASP A O 1
ATOM 763 N N . LEU A 1 102 ? -5.652 -11.120 11.604 1.00 93.19 102 LEU A N 1
ATOM 764 C CA . LEU A 1 102 ? -6.015 -9.831 12.214 1.00 93.19 102 LEU A CA 1
ATOM 765 C C . LEU A 1 102 ? -7.351 -9.290 11.679 1.00 93.19 102 LEU A C 1
ATOM 767 O O . LEU A 1 102 ? -8.155 -8.733 12.431 1.00 93.19 102 LEU A O 1
ATOM 771 N N . THR A 1 103 ? -7.608 -9.423 10.377 1.00 92.94 103 THR A N 1
ATOM 772 C CA . THR A 1 103 ? -8.898 -9.031 9.789 1.00 92.94 103 THR A CA 1
ATOM 773 C C . THR A 1 103 ? -10.038 -9.882 10.329 1.00 92.94 103 THR A C 1
ATOM 775 O O . THR A 1 103 ? -11.102 -9.338 10.624 1.00 92.94 103 THR A O 1
ATOM 778 N N . GLU A 1 104 ? -9.821 -11.183 10.492 1.00 91.44 104 GLU A N 1
ATOM 779 C CA . GLU A 1 104 ? -10.780 -12.103 11.092 1.00 91.44 104 GLU A CA 1
ATOM 780 C C . GLU A 1 104 ? -11.063 -11.749 12.556 1.00 91.44 104 GLU A C 1
ATOM 782 O O . GLU A 1 104 ? -12.231 -11.622 12.928 1.00 91.44 104 GLU A O 1
ATOM 787 N N . ALA A 1 105 ? -10.029 -11.471 13.352 1.00 92.75 105 ALA A N 1
ATOM 788 C CA . ALA A 1 105 ? -10.182 -11.018 14.731 1.00 92.75 105 ALA A CA 1
ATOM 789 C C . ALA A 1 105 ? -10.982 -9.712 14.824 1.00 92.75 105 ALA A C 1
ATOM 791 O O . ALA A 1 105 ? -11.944 -9.625 15.585 1.00 92.75 105 ALA A O 1
ATOM 792 N N . LEU A 1 106 ? -10.660 -8.720 13.990 1.00 91.00 106 LEU A N 1
ATOM 793 C CA . LEU A 1 106 ? -11.430 -7.477 13.913 1.00 91.00 106 LEU A CA 1
ATOM 794 C C . LEU A 1 106 ? -12.882 -7.723 13.488 1.00 91.00 106 LEU A C 1
ATOM 796 O O . LEU A 1 106 ? -13.783 -7.092 14.029 1.00 91.00 106 LEU A O 1
ATOM 800 N N . ARG A 1 107 ? -13.126 -8.640 12.545 1.00 89.19 107 ARG A N 1
ATOM 801 C CA . ARG A 1 107 ? -14.476 -8.981 12.077 1.00 89.19 107 ARG A CA 1
ATOM 802 C C . ARG A 1 107 ? -15.317 -9.607 13.185 1.00 89.19 107 ARG A C 1
ATOM 804 O O . ARG A 1 107 ? -16.502 -9.312 13.248 1.00 89.19 107 ARG A O 1
ATOM 811 N N . LEU A 1 108 ? -14.723 -10.461 14.019 1.00 88.06 108 LEU A N 1
ATOM 812 C CA . LEU A 1 108 ? -15.395 -11.098 15.155 1.00 88.06 108 LEU A CA 1
ATOM 813 C C . LEU A 1 108 ? -15.719 -10.085 16.257 1.00 88.06 108 LEU A C 1
ATOM 815 O O . LEU A 1 108 ? -16.833 -10.074 16.767 1.00 88.06 108 LEU A O 1
ATOM 819 N N . VAL A 1 109 ? -14.770 -9.202 16.568 1.00 87.81 109 VAL A N 1
ATOM 820 C CA . VAL A 1 109 ? -14.910 -8.194 17.628 1.00 87.81 109 VAL A CA 1
ATOM 821 C C . VAL A 1 109 ? -15.884 -7.073 17.252 1.00 87.81 109 VAL A C 1
ATOM 823 O O . VAL A 1 109 ? -16.618 -6.581 18.100 1.00 87.81 109 VAL A O 1
ATOM 826 N N . LEU A 1 110 ? -15.906 -6.657 15.982 1.00 80.69 110 LEU A N 1
ATOM 827 C CA . LEU A 1 110 ? -16.741 -5.550 15.497 1.00 80.69 110 LEU A CA 1
ATOM 828 C C . LEU A 1 110 ? -18.166 -5.984 15.099 1.00 80.69 110 LEU A C 1
ATOM 830 O O . LEU A 1 110 ? -18.882 -5.190 14.482 1.00 80.69 110 LEU A O 1
ATOM 834 N N . GLN A 1 111 ? -18.595 -7.219 15.399 1.00 74.94 111 GLN A N 1
ATOM 835 C CA . GLN A 1 111 ? -19.986 -7.611 15.156 1.00 74.94 111 GLN A CA 1
ATOM 836 C C . GLN A 1 111 ? -20.923 -6.843 16.106 1.00 74.94 111 GLN A C 1
ATOM 838 O O . GLN A 1 111 ? -20.666 -6.801 17.309 1.00 74.94 111 GLN A O 1
ATOM 843 N N . PRO A 1 112 ? -22.020 -6.253 15.597 1.00 55.53 112 PRO A N 1
ATOM 844 C CA . PRO A 1 112 ? -22.906 -5.382 16.375 1.00 55.53 112 PRO A CA 1
ATOM 845 C C . PRO A 1 112 ? -23.577 -6.066 17.579 1.00 55.53 112 PRO A C 1
ATOM 847 O O . PRO A 1 112 ? -23.993 -5.369 18.498 1.00 55.53 112 PRO A O 1
ATOM 850 N N . ASP A 1 113 ? -23.629 -7.400 17.615 1.00 48.72 113 ASP A N 1
ATOM 851 C CA . ASP A 1 113 ? -24.205 -8.163 18.731 1.00 48.72 113 ASP A CA 1
ATOM 852 C C . ASP A 1 113 ? -23.229 -8.357 19.913 1.00 48.72 113 ASP A C 1
ATOM 854 O O . ASP A 1 113 ? -23.661 -8.712 21.003 1.00 48.72 113 ASP A O 1
ATOM 858 N N . ALA A 1 114 ? -21.922 -8.110 19.733 1.00 50.00 114 ALA A N 1
ATOM 859 C CA . ALA A 1 114 ? -20.911 -8.297 20.785 1.00 50.00 114 ALA A CA 1
ATOM 860 C C . ALA A 1 114 ? -20.752 -7.076 21.713 1.00 50.00 114 ALA A C 1
ATOM 862 O O . ALA A 1 114 ? -20.234 -7.205 22.817 1.00 50.00 114 ALA A O 1
ATOM 863 N N . VAL A 1 115 ? -21.206 -5.895 21.277 1.00 48.88 115 VAL A N 1
ATOM 864 C CA . VAL A 1 115 ? -21.122 -4.632 22.043 1.00 48.88 115 VAL A CA 1
ATOM 865 C C . VAL A 1 115 ? -22.397 -4.385 22.869 1.00 48.88 115 VAL A C 1
ATOM 867 O O . VAL A 1 115 ? -22.421 -3.508 23.722 1.00 48.88 115 VAL A O 1
ATOM 870 N N . ALA A 1 116 ? -23.457 -5.169 22.643 1.00 44.81 116 ALA A N 1
ATOM 871 C CA . ALA A 1 116 ? -24.781 -4.937 23.223 1.00 44.81 116 ALA A CA 1
ATOM 872 C C . ALA A 1 116 ? -25.133 -5.818 24.437 1.00 44.81 116 ALA A C 1
ATOM 874 O O . ALA A 1 116 ? -26.237 -5.682 24.958 1.00 44.81 116 ALA A O 1
ATOM 875 N N . ASP A 1 117 ? -24.242 -6.694 24.912 1.00 39.34 117 ASP A N 1
ATOM 876 C CA . ASP A 1 117 ? -24.502 -7.500 26.112 1.00 39.34 117 ASP A CA 1
ATOM 877 C C . ASP A 1 117 ? -23.736 -6.918 27.309 1.00 39.34 117 ASP A C 1
ATOM 879 O O . ASP A 1 117 ? -22.733 -7.455 27.776 1.00 39.34 117 ASP A O 1
ATOM 883 N N . HIS A 1 118 ? -24.205 -5.766 27.794 1.00 40.41 118 HIS A N 1
ATOM 884 C CA . HIS A 1 118 ? -24.130 -5.475 29.220 1.00 40.41 118 HIS A CA 1
ATOM 885 C C . HIS A 1 118 ? -25.290 -6.240 29.869 1.00 40.41 118 HIS A C 1
ATOM 887 O O . HIS A 1 118 ? -26.428 -5.766 29.804 1.00 40.41 118 HIS A O 1
ATOM 893 N N . PRO A 1 119 ? -25.071 -7.403 30.512 1.00 42.56 119 PRO A N 1
ATOM 894 C CA . PRO A 1 119 ? -26.092 -7.936 31.380 1.00 42.56 119 PRO A CA 1
ATOM 895 C C . PRO A 1 119 ? -26.152 -6.997 32.583 1.00 42.56 119 PRO A C 1
ATOM 897 O O . PRO A 1 119 ? -25.335 -7.086 33.502 1.00 42.56 119 PRO A O 1
ATOM 900 N N . HIS A 1 120 ? -27.142 -6.103 32.595 1.00 47.78 120 HIS A N 1
ATOM 901 C CA . HIS A 1 120 ? -27.769 -5.722 33.850 1.00 47.78 120 HIS A CA 1
ATOM 902 C C . HIS A 1 120 ? -28.193 -7.032 34.510 1.00 47.78 120 HIS A C 1
ATOM 904 O O . HIS A 1 120 ? -29.194 -7.646 34.140 1.00 47.78 120 HIS A O 1
ATOM 910 N N . ALA A 1 121 ? -27.374 -7.513 35.439 1.00 42.31 121 ALA A N 1
ATOM 911 C CA . ALA A 1 121 ? -27.755 -8.573 36.344 1.00 42.31 121 ALA A CA 1
ATOM 912 C C . ALA A 1 121 ? -28.878 -8.020 37.234 1.00 42.31 121 ALA A C 1
ATOM 914 O O . ALA A 1 121 ? -28.633 -7.530 38.330 1.00 42.31 121 ALA A O 1
ATOM 915 N N . CYS A 1 122 ? -30.114 -8.051 36.738 1.00 38.31 122 CYS A N 1
ATOM 916 C CA . CYS A 1 122 ? -31.281 -8.055 37.600 1.00 38.31 122 CYS A CA 1
ATOM 917 C C . CYS A 1 122 ? -31.347 -9.444 38.233 1.00 38.31 122 CYS A C 1
ATOM 919 O O . CYS A 1 122 ? -31.564 -10.447 37.548 1.00 38.31 122 CYS A O 1
ATOM 921 N N . ASP A 1 123 ? -31.098 -9.476 39.539 1.00 47.91 123 ASP A N 1
ATOM 922 C CA . ASP A 1 123 ? -31.254 -10.639 40.403 1.00 47.91 123 ASP A CA 1
ATOM 923 C C . ASP A 1 123 ? -32.602 -11.343 40.145 1.00 47.91 123 ASP A C 1
ATOM 925 O O . ASP A 1 123 ? -33.657 -10.715 40.272 1.00 47.91 123 ASP A O 1
ATOM 929 N N . PRO A 1 124 ? -32.619 -12.652 39.832 1.00 47.41 124 PRO A N 1
ATOM 930 C CA . PRO A 1 124 ? -33.859 -13.411 39.669 1.00 47.41 124 PRO A CA 1
ATOM 931 C C . PRO A 1 124 ? -34.566 -13.744 40.999 1.00 47.41 124 PRO A C 1
ATOM 933 O O . PRO A 1 124 ? -35.587 -14.429 40.974 1.00 47.41 124 PRO A O 1
ATOM 936 N N . ASP A 1 125 ? -34.058 -13.263 42.138 1.00 50.00 125 ASP A N 1
ATOM 937 C CA . ASP A 1 125 ? -34.543 -13.602 43.485 1.00 50.00 125 ASP A CA 1
ATOM 938 C C . ASP A 1 125 ? -35.232 -12.434 44.222 1.00 50.00 125 ASP A C 1
ATOM 940 O O . ASP A 1 125 ? -35.395 -12.493 45.441 1.00 50.00 125 ASP A O 1
ATOM 944 N N . SER A 1 126 ? -35.691 -11.391 43.515 1.00 46.47 126 SER A N 1
ATOM 945 C CA . SER A 1 126 ? -36.493 -10.332 44.151 1.00 46.47 126 SER A CA 1
ATOM 946 C C . SER A 1 126 ? -37.863 -10.884 44.596 1.00 46.47 126 SER A C 1
ATOM 948 O O . SER A 1 126 ? -38.663 -11.291 43.741 1.00 46.47 126 SER A O 1
ATOM 950 N N . PRO A 1 127 ? -38.161 -10.970 45.909 1.00 51.16 127 PRO A N 1
ATOM 951 C CA . PRO A 1 127 ? -39.425 -11.505 46.394 1.00 51.16 127 PRO A CA 1
ATOM 952 C C . PRO A 1 127 ? -40.551 -10.493 46.168 1.00 51.16 127 PRO A C 1
ATOM 954 O O . PRO A 1 127 ? -40.371 -9.297 46.354 1.00 51.16 127 PRO A O 1
ATOM 957 N N . ALA A 1 128 ? -41.716 -11.016 45.792 1.00 52.12 128 ALA A N 1
ATOM 958 C CA . ALA A 1 128 ? -42.938 -10.283 45.488 1.00 52.12 128 ALA A CA 1
ATOM 959 C C . ALA A 1 128 ? -43.283 -9.145 46.470 1.00 52.12 128 ALA A C 1
ATOM 961 O O . ALA A 1 128 ? -43.294 -9.351 47.685 1.00 52.12 128 ALA A O 1
ATOM 962 N N . ASP A 1 129 ? -43.678 -8.011 45.885 1.00 47.81 129 ASP A N 1
ATOM 963 C CA . ASP A 1 129 ? -44.375 -6.890 46.516 1.00 47.81 129 ASP A CA 1
ATOM 964 C C . ASP A 1 129 ? -45.475 -7.354 47.482 1.00 47.81 129 ASP A C 1
ATOM 966 O O . ASP A 1 129 ? -46.432 -8.039 47.098 1.00 47.81 129 ASP A O 1
ATOM 970 N N . ALA A 1 130 ? -45.371 -6.900 48.729 1.00 55.84 130 ALA A N 1
ATOM 971 C CA . ALA A 1 130 ? -46.514 -6.677 49.599 1.00 55.84 130 ALA A CA 1
ATOM 972 C C . ALA A 1 130 ? -46.776 -5.161 49.640 1.00 55.84 130 ALA A C 1
ATOM 974 O O . ALA A 1 130 ? -45.814 -4.399 49.723 1.00 55.84 130 ALA A O 1
ATOM 975 N N . PRO A 1 131 ? -48.036 -4.702 49.573 1.00 57.59 131 PRO A N 1
ATOM 976 C CA . PRO A 1 131 ? -48.342 -3.297 49.768 1.00 57.59 131 PRO A CA 1
ATOM 977 C C . PRO A 1 131 ? -48.389 -3.018 51.272 1.00 57.59 131 PRO A C 1
ATOM 979 O O . PRO A 1 131 ? -49.313 -3.480 51.942 1.00 57.59 131 PRO A O 1
ATOM 982 N N . ASP A 1 132 ? -47.408 -2.277 51.776 1.00 54.25 132 ASP A N 1
ATOM 983 C CA . ASP A 1 132 ? -47.489 -1.637 53.085 1.00 54.25 132 ASP A CA 1
ATOM 984 C C . ASP A 1 132 ? -47.682 -0.132 52.866 1.00 54.25 132 ASP A C 1
ATOM 986 O O . ASP A 1 132 ? -46.851 0.551 52.266 1.00 54.25 132 ASP A O 1
ATOM 990 N N . ASP A 1 133 ? -48.856 0.331 53.295 1.00 59.94 133 ASP A N 1
ATOM 991 C CA . ASP A 1 133 ? -49.179 1.731 53.533 1.00 59.94 133 ASP A CA 1
ATOM 992 C C . ASP A 1 133 ? -48.255 2.255 54.640 1.00 59.94 133 ASP A C 1
ATOM 994 O O . ASP A 1 133 ? -48.283 1.694 55.730 1.00 59.94 133 ASP A O 1
ATOM 998 N N . ASP A 1 134 ? -47.508 3.331 54.393 1.00 53.50 134 ASP A N 1
ATOM 999 C CA . ASP A 1 134 ? -47.141 4.311 55.419 1.00 53.50 134 ASP A CA 1
ATOM 1000 C C . ASP A 1 134 ? -46.777 5.643 54.736 1.00 53.50 134 ASP A C 1
ATOM 1002 O O . ASP A 1 134 ? -45.893 5.719 53.881 1.00 53.50 134 ASP A O 1
ATOM 1006 N N . ASP A 1 135 ? -47.541 6.677 55.097 1.00 62.25 135 ASP A N 1
ATOM 1007 C CA . ASP A 1 135 ? -47.231 8.086 54.874 1.00 62.25 135 ASP A CA 1
ATOM 1008 C C . ASP A 1 135 ? -45.950 8.448 55.647 1.00 62.25 135 ASP A C 1
ATOM 1010 O O . ASP A 1 135 ? -45.883 8.159 56.838 1.00 62.25 135 ASP A O 1
ATOM 1014 N N . ASP A 1 136 ? -44.997 9.141 55.021 1.00 53.94 136 ASP A N 1
ATOM 1015 C CA . ASP A 1 136 ? -44.229 10.215 55.666 1.00 53.94 136 ASP A CA 1
ATOM 1016 C C . ASP A 1 136 ? -43.531 11.075 54.595 1.00 53.94 136 ASP A C 1
ATOM 1018 O O . ASP A 1 136 ? -42.878 10.576 53.678 1.00 53.94 136 ASP A O 1
ATOM 1022 N N . ASP A 1 137 ? -43.748 12.387 54.712 1.00 64.50 137 ASP A N 1
ATOM 1023 C CA . ASP A 1 137 ? -43.063 13.447 53.980 1.00 64.50 137 ASP A CA 1
ATOM 1024 C C . ASP A 1 137 ? -41.558 13.418 54.302 1.00 64.50 137 ASP A C 1
ATOM 1026 O O . ASP A 1 137 ? -41.191 13.581 55.464 1.00 64.50 137 ASP A O 1
ATOM 1030 N N . ASP A 1 138 ? -40.702 13.337 53.283 1.00 56.31 138 ASP A N 1
ATOM 1031 C CA . ASP A 1 138 ? -39.379 13.964 53.299 1.00 56.31 138 ASP A CA 1
ATOM 1032 C C . ASP A 1 138 ? -39.066 14.468 51.879 1.00 56.31 138 ASP A C 1
ATOM 1034 O O . ASP A 1 138 ? -39.045 13.714 50.905 1.00 56.31 138 ASP A O 1
ATOM 1038 N N . ASP A 1 139 ? -38.896 15.789 51.780 1.00 63.16 139 ASP A N 1
ATOM 1039 C CA . ASP A 1 139 ? -38.231 16.455 50.667 1.00 63.16 139 ASP A CA 1
ATOM 1040 C C . ASP A 1 139 ? -36.785 15.938 50.613 1.00 63.16 139 ASP A C 1
ATOM 1042 O O . ASP A 1 139 ? -35.975 16.322 51.457 1.00 63.16 139 ASP A O 1
ATOM 1046 N N . ASP A 1 140 ? -36.444 15.135 49.612 1.00 58.91 140 ASP A N 1
ATOM 1047 C CA . ASP A 1 140 ? -35.075 15.056 49.114 1.00 58.91 140 ASP A CA 1
ATOM 1048 C C . ASP A 1 140 ? -35.122 15.238 47.593 1.00 58.91 140 ASP A C 1
ATOM 1050 O O . ASP A 1 140 ? -35.801 14.515 46.860 1.00 58.91 140 ASP A O 1
ATOM 1054 N N . ASP A 1 141 ? -34.449 16.301 47.151 1.00 58.66 141 ASP A N 1
ATOM 1055 C CA . ASP A 1 141 ? -34.092 16.569 45.766 1.00 58.66 141 ASP A CA 1
ATOM 1056 C C . ASP A 1 141 ? -33.240 15.395 45.248 1.00 58.66 141 ASP A C 1
ATOM 1058 O O . ASP A 1 141 ? -32.009 15.449 45.280 1.00 58.66 141 ASP A O 1
ATOM 1062 N N . ASP A 1 142 ? -33.874 14.330 44.761 1.00 58.50 142 ASP A N 1
ATOM 1063 C CA . ASP A 1 142 ? -33.217 13.413 43.836 1.00 58.50 142 ASP A CA 1
ATOM 1064 C C . ASP A 1 142 ? -33.240 14.090 42.459 1.00 58.50 142 ASP A C 1
ATOM 1066 O O . ASP A 1 142 ? -34.109 13.865 41.614 1.00 58.50 142 ASP A O 1
ATOM 1070 N N . ASP A 1 143 ? -32.292 15.015 42.271 1.00 57.19 143 ASP A N 1
ATOM 1071 C CA . ASP A 1 143 ? -31.764 15.325 40.948 1.00 57.19 143 ASP A CA 1
ATOM 1072 C C . ASP A 1 143 ? -31.331 13.978 40.342 1.00 57.19 143 ASP A C 1
ATOM 1074 O O . ASP A 1 143 ? -30.269 13.445 40.674 1.00 57.19 143 ASP A O 1
ATOM 1078 N N . ASP A 1 144 ? -32.195 13.401 39.502 1.00 57.16 144 ASP A N 1
ATOM 1079 C CA . ASP A 1 144 ? -31.881 12.309 38.582 1.00 57.16 144 ASP A CA 1
ATOM 1080 C C . ASP A 1 144 ? -30.735 12.780 37.656 1.00 57.16 144 ASP A C 1
ATOM 1082 O O . ASP A 1 144 ? -30.950 13.191 36.513 1.00 57.16 144 ASP A O 1
ATOM 1086 N N . ASP A 1 145 ? -29.496 12.763 38.158 1.00 55.47 145 ASP A N 1
ATOM 1087 C CA . ASP A 1 145 ? -28.257 12.884 37.386 1.00 55.47 145 ASP A CA 1
ATOM 1088 C C . ASP A 1 145 ? -28.055 11.573 36.591 1.00 55.47 145 ASP A C 1
ATOM 1090 O O . ASP A 1 145 ? -27.115 10.808 36.804 1.00 55.47 145 ASP A O 1
ATOM 1094 N N . ASP A 1 146 ? -28.960 11.308 35.647 1.00 55.84 146 ASP A N 1
ATOM 1095 C CA . ASP A 1 146 ? -28.934 10.186 34.692 1.00 55.84 146 ASP A CA 1
ATOM 1096 C C . ASP A 1 146 ? -28.014 10.474 33.472 1.00 55.84 146 ASP A C 1
ATOM 1098 O O . ASP A 1 146 ? -28.186 9.935 32.376 1.00 55.84 146 ASP A O 1
ATOM 1102 N N . ASP A 1 147 ? -27.007 11.338 33.636 1.00 56.81 147 ASP A N 1
ATOM 1103 C CA . ASP A 1 147 ? -26.171 11.871 32.550 1.00 56.81 147 ASP A CA 1
ATOM 1104 C C . ASP A 1 147 ? -24.699 11.386 32.622 1.00 56.81 147 ASP A C 1
ATOM 1106 O O . ASP A 1 147 ? -23.783 12.191 32.784 1.00 56.81 147 ASP A O 1
ATOM 1110 N N . ASP A 1 148 ? -24.411 10.085 32.441 1.00 57.00 148 ASP A N 1
ATOM 1111 C CA . ASP A 1 148 ? -23.045 9.658 32.028 1.00 57.00 148 ASP A CA 1
ATOM 1112 C C . ASP A 1 148 ? -22.941 8.344 31.217 1.00 57.00 148 ASP A C 1
ATOM 1114 O O . ASP A 1 148 ? -21.892 7.706 31.207 1.00 57.00 148 ASP A O 1
ATOM 1118 N N . ASP A 1 149 ? -23.969 7.926 30.466 1.00 56.44 149 ASP A N 1
ATOM 1119 C CA . ASP A 1 149 ? -23.831 6.745 29.576 1.00 56.44 149 ASP A CA 1
ATOM 1120 C C . ASP A 1 149 ? -23.436 7.113 28.124 1.00 56.44 149 ASP A C 1
ATOM 1122 O O . ASP A 1 149 ? -23.085 6.277 27.293 1.00 56.44 149 ASP A O 1
ATOM 1126 N N . GLY A 1 150 ? -23.410 8.410 27.788 1.00 62.69 150 GLY A N 1
ATOM 1127 C CA . GLY A 1 150 ? -23.058 8.887 26.442 1.00 62.69 150 GLY A CA 1
ATOM 1128 C C . GLY A 1 150 ? -21.554 8.889 26.134 1.00 62.69 150 GLY A C 1
ATOM 1129 O O . GLY A 1 150 ? -21.155 8.801 24.967 1.00 62.69 150 GLY A O 1
ATOM 1130 N N . THR A 1 151 ? -20.703 8.993 27.159 1.00 69.69 151 THR A N 1
ATOM 1131 C CA . THR A 1 151 ? -19.250 9.153 26.992 1.00 69.69 151 THR A CA 1
ATOM 1132 C C . THR A 1 151 ? -18.594 7.864 26.488 1.00 69.69 151 THR A C 1
ATOM 1134 O O . THR A 1 151 ? -17.838 7.903 25.513 1.00 69.69 151 THR A O 1
ATOM 1137 N N . GLY A 1 152 ? -18.903 6.712 27.095 1.00 70.38 152 GLY A N 1
ATOM 1138 C CA . GLY A 1 152 ? -18.356 5.411 26.680 1.00 70.38 152 GLY A CA 1
ATOM 1139 C C . GLY A 1 152 ? -18.792 5.023 25.267 1.00 70.38 152 GLY A C 1
ATOM 1140 O O . GLY A 1 152 ? -17.987 4.606 24.431 1.00 70.38 152 GLY A O 1
ATOM 1141 N N . ASP A 1 153 ? -20.054 5.297 24.966 1.00 72.25 153 ASP A N 1
ATOM 1142 C CA . ASP A 1 153 ? -20.699 4.995 23.699 1.00 72.25 153 ASP A CA 1
ATOM 1143 C C . ASP A 1 153 ? -20.170 5.877 22.545 1.00 72.25 153 ASP A C 1
ATOM 1145 O O . ASP A 1 153 ? -20.067 5.452 21.388 1.00 72.25 153 ASP A O 1
ATOM 1149 N N . ALA A 1 154 ? -19.784 7.123 22.836 1.00 78.56 154 ALA A N 1
ATOM 1150 C CA . ALA A 1 154 ? -19.097 7.997 21.886 1.00 78.56 154 ALA A CA 1
ATOM 1151 C C . ALA A 1 154 ? -17.652 7.539 21.617 1.00 78.56 154 ALA A C 1
ATOM 1153 O O . ALA A 1 154 ? -17.207 7.544 20.465 1.00 78.56 154 ALA A O 1
ATOM 1154 N N . VAL A 1 155 ? -16.933 7.102 22.657 1.00 78.06 155 VAL A N 1
ATOM 1155 C CA . VAL A 1 155 ? -15.556 6.592 22.542 1.00 78.06 155 VAL A CA 1
ATOM 1156 C C . VAL A 1 155 ? -15.514 5.289 21.737 1.00 78.06 155 VAL A C 1
ATOM 1158 O O . VAL A 1 155 ? -14.669 5.149 20.849 1.00 78.06 155 VAL A O 1
ATOM 1161 N N . ALA A 1 156 ? -16.455 4.371 21.969 1.00 77.00 156 ALA A N 1
ATOM 1162 C CA . ALA A 1 156 ? -16.575 3.133 21.201 1.00 77.00 156 ALA A CA 1
ATOM 1163 C C . ALA A 1 156 ? -16.840 3.404 19.709 1.00 77.00 156 ALA A C 1
ATOM 1165 O O . ALA A 1 156 ? -16.151 2.864 18.839 1.00 77.00 156 ALA A O 1
ATOM 1166 N N . ARG A 1 157 ? -17.773 4.313 19.389 1.00 80.50 157 ARG A N 1
ATOM 1167 C CA . ARG A 1 157 ? -18.065 4.713 17.999 1.00 80.50 157 ARG A CA 1
ATOM 1168 C C . ARG A 1 157 ? -16.867 5.360 17.301 1.00 80.50 157 ARG A C 1
ATOM 1170 O O . ARG A 1 157 ? -16.629 5.092 16.118 1.00 80.50 157 ARG A O 1
ATOM 1177 N N . ASP A 1 158 ? -16.103 6.190 18.008 1.00 83.75 158 ASP A N 1
ATOM 1178 C CA . ASP A 1 158 ? -14.880 6.793 17.472 1.00 83.75 158 ASP A CA 1
ATOM 1179 C C . ASP A 1 158 ? -13.808 5.730 17.175 1.00 83.75 158 ASP A C 1
ATOM 1181 O O . ASP A 1 158 ? -13.221 5.729 16.088 1.00 83.75 158 ASP A O 1
ATOM 1185 N N . ALA A 1 159 ? -13.605 4.766 18.079 1.00 82.88 159 ALA A N 1
ATOM 1186 C CA . ALA A 1 159 ? -12.661 3.669 17.874 1.00 82.88 159 ALA A CA 1
ATOM 1187 C C . ALA A 1 159 ? -13.032 2.799 16.656 1.00 82.88 159 ALA A C 1
ATOM 1189 O O . ALA A 1 159 ? -12.178 2.523 15.806 1.00 82.88 159 ALA A O 1
ATOM 1190 N N . ILE A 1 160 ? -14.314 2.444 16.509 1.00 83.25 160 ILE A N 1
ATOM 1191 C CA . ILE A 1 160 ? -14.829 1.704 15.344 1.00 83.25 160 ILE A CA 1
ATOM 1192 C C . ILE A 1 160 ? -14.575 2.491 14.051 1.00 83.25 160 ILE A C 1
ATOM 1194 O O . ILE A 1 160 ? -14.076 1.940 13.066 1.00 83.25 160 ILE A O 1
ATOM 1198 N N . THR A 1 161 ? -14.863 3.795 14.055 1.00 85.81 161 THR A N 1
ATOM 1199 C CA . THR A 1 161 ? -14.664 4.667 12.886 1.00 85.81 161 THR A CA 1
ATOM 1200 C C . THR A 1 161 ? -13.187 4.752 12.493 1.00 85.81 161 THR A C 1
ATOM 1202 O O . THR A 1 161 ? -12.856 4.659 11.307 1.00 85.81 161 THR A O 1
ATOM 1205 N N . ARG A 1 162 ? -12.281 4.871 13.474 1.00 86.19 162 ARG A N 1
ATOM 1206 C CA . ARG A 1 162 ? -10.828 4.879 13.243 1.00 86.19 162 ARG A CA 1
ATOM 1207 C C . ARG A 1 162 ? -10.342 3.580 12.601 1.00 86.19 162 ARG A C 1
ATOM 1209 O O . ARG A 1 162 ? -9.557 3.634 11.651 1.00 86.19 162 ARG A O 1
ATOM 1216 N N . ILE A 1 163 ? -10.831 2.429 13.059 1.00 88.75 163 ILE A N 1
ATOM 1217 C CA . ILE A 1 163 ? -10.475 1.125 12.482 1.00 88.75 163 ILE A CA 1
ATOM 1218 C C . ILE A 1 163 ? -11.041 0.973 11.066 1.00 88.75 163 ILE A C 1
ATOM 1220 O O . ILE A 1 163 ? -10.322 0.524 10.170 1.00 88.75 163 ILE A O 1
ATOM 1224 N N . ALA A 1 164 ? -12.287 1.389 10.829 1.00 85.94 164 ALA A N 1
ATOM 1225 C CA . ALA A 1 164 ? -12.908 1.334 9.507 1.00 85.94 164 ALA A CA 1
ATOM 1226 C C . ALA A 1 164 ? -12.156 2.199 8.473 1.00 85.94 164 ALA A C 1
ATOM 1228 O O . ALA A 1 164 ? -11.866 1.740 7.363 1.00 85.94 164 ALA A O 1
ATOM 1229 N N . ASP A 1 165 ? -11.763 3.424 8.840 1.00 87.12 165 ASP A N 1
ATOM 1230 C CA . ASP A 1 165 ? -10.940 4.294 7.987 1.00 87.12 165 ASP A CA 1
ATOM 1231 C C . ASP A 1 165 ? -9.536 3.704 7.754 1.00 87.12 165 ASP A C 1
ATOM 1233 O O . ASP A 1 165 ? -9.043 3.687 6.620 1.00 87.12 165 ASP A O 1
ATOM 1237 N N . ALA A 1 166 ? -8.897 3.147 8.790 1.00 88.62 166 ALA A N 1
ATOM 1238 C CA . ALA A 1 166 ? -7.610 2.463 8.650 1.00 88.62 166 ALA A CA 1
ATOM 1239 C C . ALA A 1 166 ? -7.697 1.274 7.678 1.00 88.62 166 ALA A C 1
ATOM 1241 O O . ALA A 1 166 ? -6.865 1.151 6.773 1.00 88.62 166 ALA A O 1
ATOM 1242 N N . HIS A 1 167 ? -8.737 0.450 7.803 1.00 87.94 167 HIS A N 1
ATOM 1243 C CA . HIS A 1 167 ? -8.994 -0.686 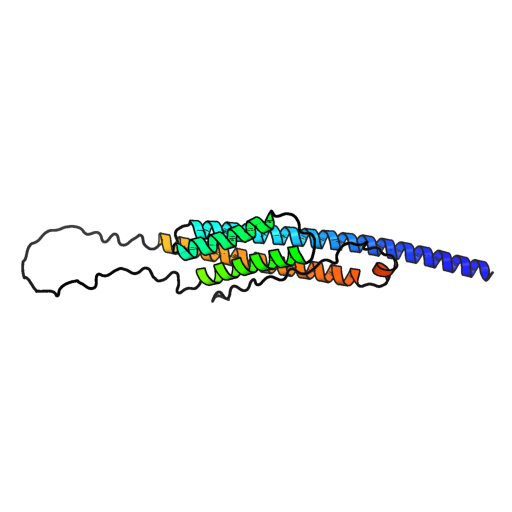6.926 1.00 87.94 167 HIS A CA 1
ATOM 1244 C C . HIS A 1 167 ? -9.199 -0.258 5.466 1.00 87.94 167 HIS A C 1
ATOM 1246 O O . HIS A 1 167 ? -8.583 -0.811 4.550 1.00 87.94 167 HIS A O 1
ATOM 1252 N N . GLN A 1 168 ? -9.989 0.791 5.231 1.00 88.31 168 GLN A N 1
ATOM 1253 C CA . GLN A 1 168 ? -10.199 1.310 3.882 1.00 88.31 168 GLN A CA 1
ATOM 1254 C C . GLN A 1 168 ? -8.888 1.805 3.246 1.00 88.31 168 GLN A C 1
ATOM 1256 O O . GLN A 1 168 ? -8.617 1.561 2.065 1.00 88.31 168 GLN A O 1
ATOM 1261 N N . ARG A 1 169 ? -8.024 2.466 4.0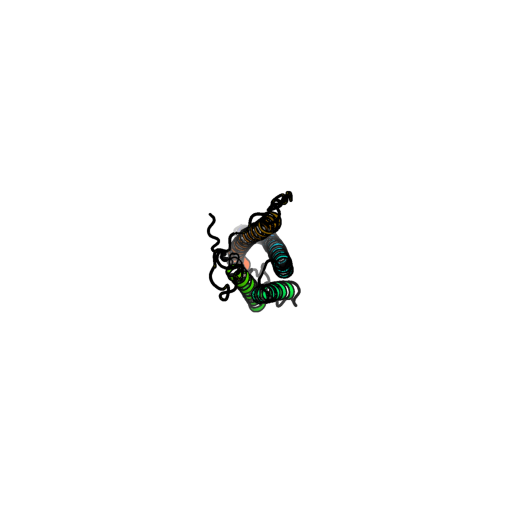28 1.00 90.44 169 ARG A N 1
ATOM 1262 C CA . ARG A 1 169 ? -6.703 2.921 3.560 1.00 90.44 169 ARG A CA 1
ATOM 1263 C C . ARG A 1 169 ? -5.780 1.755 3.205 1.00 90.44 169 ARG A C 1
ATOM 1265 O O . ARG A 1 169 ? -5.053 1.863 2.216 1.00 90.44 169 ARG A O 1
ATOM 1272 N N . VAL A 1 170 ? -5.822 0.656 3.959 1.00 90.88 170 VAL A N 1
ATOM 1273 C CA . VAL A 1 170 ? -5.092 -0.584 3.640 1.00 90.88 170 VAL A CA 1
ATOM 1274 C C . VAL A 1 170 ? -5.567 -1.158 2.305 1.00 90.88 170 VAL A C 1
ATOM 1276 O O . VAL A 1 170 ? -4.746 -1.382 1.413 1.00 90.88 170 VAL A O 1
ATOM 1279 N N . ARG A 1 171 ? -6.885 -1.289 2.098 1.00 90.00 171 ARG A N 1
ATOM 1280 C CA . ARG A 1 171 ? -7.452 -1.806 0.838 1.00 90.00 171 ARG A CA 1
ATOM 1281 C C . ARG A 1 171 ? -7.008 -0.997 -0.382 1.00 90.00 171 ARG A C 1
ATOM 1283 O O . ARG A 1 171 ? -6.649 -1.571 -1.416 1.00 90.00 171 ARG A O 1
ATOM 1290 N N . LEU A 1 172 ? -7.001 0.333 -0.270 1.00 88.94 172 LEU A N 1
ATOM 1291 C CA . LEU A 1 172 ? -6.520 1.219 -1.335 1.00 88.94 172 LEU A CA 1
ATOM 1292 C C . LEU A 1 172 ? -5.015 1.055 -1.589 1.00 88.94 172 LEU A C 1
ATOM 1294 O O . LEU A 1 172 ? -4.601 0.971 -2.748 1.00 88.94 172 LEU A O 1
ATOM 1298 N N . ALA A 1 173 ? -4.203 0.976 -0.532 1.00 89.25 173 ALA A N 1
ATOM 1299 C CA . ALA A 1 173 ? -2.761 0.773 -0.653 1.00 89.25 173 ALA A CA 1
ATOM 1300 C C . ALA A 1 173 ? -2.432 -0.570 -1.326 1.00 89.25 173 ALA A C 1
ATOM 1302 O O . ALA A 1 173 ? -1.620 -0.608 -2.254 1.00 89.25 173 ALA A O 1
ATOM 1303 N N . ARG A 1 174 ? -3.132 -1.646 -0.946 1.00 88.19 174 ARG A N 1
ATOM 1304 C CA . ARG A 1 174 ? -2.977 -2.981 -1.540 1.00 88.19 174 ARG A CA 1
ATOM 1305 C C . ARG A 1 174 ? -3.305 -2.975 -3.026 1.00 88.19 174 ARG A C 1
ATOM 1307 O O . ARG A 1 174 ? -2.556 -3.516 -3.836 1.00 88.19 174 ARG A O 1
ATOM 1314 N N . ARG A 1 175 ? -4.400 -2.315 -3.412 1.00 89.31 175 ARG A N 1
ATOM 1315 C CA . ARG A 1 175 ? -4.764 -2.164 -4.825 1.00 89.31 175 ARG A CA 1
ATOM 1316 C C . ARG A 1 175 ? -3.679 -1.425 -5.609 1.00 89.31 175 ARG A C 1
ATOM 1318 O O . ARG A 1 175 ? -3.289 -1.891 -6.675 1.00 89.31 175 ARG A O 1
ATOM 1325 N N . PHE A 1 176 ? -3.181 -0.306 -5.083 1.00 88.75 176 PHE A N 1
ATOM 1326 C CA . PHE A 1 176 ? -2.125 0.469 -5.739 1.00 88.75 176 PHE A CA 1
ATOM 1327 C C . PHE A 1 176 ? -0.830 -0.340 -5.898 1.00 88.75 176 PHE A C 1
ATOM 1329 O O . PHE A 1 176 ? -0.194 -0.291 -6.953 1.00 88.75 176 PHE A O 1
ATOM 1336 N N . HIS A 1 177 ? -0.473 -1.129 -4.884 1.00 86.94 177 HIS A N 1
ATOM 1337 C CA . HIS A 1 177 ? 0.648 -2.059 -4.951 1.00 86.94 177 HIS A CA 1
ATOM 1338 C C . HIS A 1 177 ? 0.439 -3.12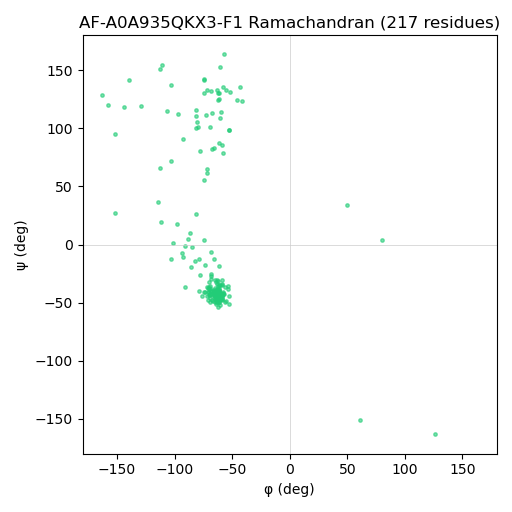7 -6.037 1.00 86.94 177 HIS A C 1
ATOM 1340 O O . HIS A 1 177 ? 1.287 -3.288 -6.914 1.00 86.94 177 HIS A O 1
ATOM 1346 N N . ASN A 1 178 ? -0.727 -3.779 -6.070 1.00 89.69 178 ASN A N 1
ATOM 1347 C CA . ASN A 1 178 ? -1.046 -4.801 -7.073 1.00 89.69 178 ASN A CA 1
ATOM 1348 C C . ASN A 1 178 ? -1.054 -4.244 -8.511 1.00 89.69 178 ASN A C 1
ATOM 1350 O O . ASN A 1 178 ? -0.612 -4.920 -9.447 1.00 89.69 178 ASN A O 1
ATOM 1354 N N . GLU A 1 179 ? -1.499 -3.000 -8.706 1.00 88.44 179 GLU A N 1
ATOM 1355 C CA . GLU A 1 179 ? -1.400 -2.300 -9.993 1.00 88.44 179 GLU A CA 1
ATOM 1356 C C . GLU A 1 179 ? 0.070 -2.059 -10.389 1.00 88.44 179 GLU A C 1
ATOM 1358 O O . GLU A 1 179 ? 0.460 -2.353 -11.523 1.00 88.44 179 GLU A O 1
ATOM 1363 N N . ALA A 1 180 ? 0.917 -1.609 -9.454 1.00 85.06 180 ALA A N 1
ATOM 1364 C CA . ALA A 1 180 ? 2.350 -1.419 -9.695 1.00 85.06 180 ALA A CA 1
ATOM 1365 C C . ALA A 1 180 ? 3.068 -2.739 -10.038 1.00 85.06 180 ALA A C 1
ATOM 1367 O O . ALA A 1 180 ? 3.887 -2.779 -10.963 1.00 85.06 180 ALA A O 1
ATOM 1368 N N . VAL A 1 181 ? 2.724 -3.826 -9.345 1.00 85.88 181 VAL A N 1
ATOM 1369 C CA . VAL A 1 181 ? 3.229 -5.180 -9.610 1.00 85.88 181 VAL A CA 1
ATOM 1370 C C . VAL A 1 181 ? 2.821 -5.655 -11.002 1.00 85.88 181 VAL A C 1
ATOM 1372 O O . VAL A 1 181 ? 3.658 -6.139 -11.765 1.00 85.88 181 VAL A O 1
ATOM 1375 N N . THR A 1 182 ? 1.553 -5.473 -11.375 1.00 84.81 182 THR A N 1
ATOM 1376 C CA . THR A 1 182 ? 1.037 -5.870 -12.693 1.00 84.81 182 THR A CA 1
ATOM 1377 C C . THR A 1 182 ? 1.760 -5.131 -13.823 1.00 84.81 182 THR A C 1
ATOM 1379 O O . THR A 1 182 ? 2.141 -5.734 -14.835 1.00 84.81 182 THR A O 1
ATOM 1382 N N . ASP A 1 183 ? 2.001 -3.829 -13.647 1.00 84.31 183 ASP A N 1
ATOM 1383 C CA . ASP A 1 183 ? 2.775 -3.012 -14.583 1.00 84.31 183 ASP A CA 1
ATOM 1384 C C . ASP A 1 183 ? 4.221 -3.516 -14.723 1.00 84.31 183 ASP A C 1
ATOM 1386 O O . ASP A 1 183 ? 4.753 -3.594 -15.840 1.00 84.31 183 ASP A O 1
ATOM 1390 N N . ALA A 1 184 ? 4.850 -3.895 -13.608 1.00 81.94 184 ALA A N 1
ATOM 1391 C CA . ALA A 1 184 ? 6.195 -4.457 -13.589 1.00 81.94 184 ALA A CA 1
ATOM 1392 C C . ALA A 1 184 ? 6.250 -5.834 -14.276 1.00 81.94 184 ALA A C 1
ATOM 1394 O O . ALA A 1 184 ? 7.058 -6.034 -15.190 1.00 81.94 184 ALA A O 1
ATOM 1395 N N . ALA A 1 185 ? 5.333 -6.746 -13.942 1.00 81.38 185 ALA A N 1
ATOM 1396 C CA . ALA A 1 185 ? 5.233 -8.079 -14.536 1.00 81.38 185 ALA A CA 1
ATOM 1397 C C . ALA A 1 185 ? 5.049 -8.021 -16.063 1.00 81.38 185 ALA A C 1
ATOM 1399 O O . ALA A 1 185 ? 5.708 -8.750 -16.812 1.00 81.38 185 ALA A O 1
ATOM 1400 N N . ARG A 1 186 ? 4.233 -7.079 -16.560 1.00 82.88 186 ARG A N 1
ATOM 1401 C CA . ARG A 1 186 ? 4.036 -6.854 -18.003 1.00 82.88 186 ARG A CA 1
ATOM 1402 C C . ARG A 1 186 ? 5.330 -6.461 -18.721 1.00 82.88 186 ARG A C 1
ATOM 1404 O O . ARG A 1 186 ? 5.518 -6.805 -19.890 1.00 82.88 186 ARG A O 1
ATOM 1411 N N . VAL A 1 187 ? 6.217 -5.711 -18.066 1.00 79.38 187 VAL A N 1
ATOM 1412 C CA . VAL A 1 187 ? 7.516 -5.334 -18.645 1.00 79.38 187 VAL A CA 1
ATOM 1413 C C . VAL A 1 187 ? 8.520 -6.480 -18.554 1.00 79.38 187 VAL A C 1
ATOM 1415 O O . VAL A 1 187 ? 9.208 -6.728 -19.546 1.00 79.38 187 VAL A O 1
ATOM 1418 N N . HIS A 1 188 ? 8.546 -7.222 -17.443 1.00 74.81 188 HIS A N 1
ATOM 1419 C CA . HIS A 1 188 ? 9.381 -8.419 -17.282 1.00 74.81 188 HIS A CA 1
ATOM 1420 C C . HIS A 1 188 ? 9.056 -9.514 -18.315 1.00 74.81 188 HIS A C 1
ATOM 1422 O O . HIS A 1 188 ? 9.964 -10.180 -18.808 1.00 74.81 188 HIS A O 1
ATOM 1428 N N . GLY A 1 189 ? 7.787 -9.662 -18.714 1.00 72.31 189 GLY A N 1
ATOM 1429 C CA . GLY A 1 189 ? 7.350 -10.662 -19.698 1.00 72.31 189 GLY A CA 1
ATOM 1430 C C . GLY A 1 189 ? 7.828 -10.432 -21.141 1.00 72.31 189 GLY A C 1
ATOM 1431 O O . GLY A 1 189 ? 7.617 -11.283 -22.005 1.00 72.31 189 GLY A O 1
ATOM 1432 N N . LYS A 1 190 ? 8.475 -9.301 -21.449 1.00 79.25 190 LYS A N 1
ATOM 1433 C CA . LYS A 1 190 ? 8.935 -9.002 -22.814 1.00 79.25 190 LYS A CA 1
ATOM 1434 C C . LYS A 1 190 ? 10.169 -9.826 -23.174 1.00 79.25 190 LYS A C 1
ATOM 1436 O O . LYS A 1 190 ? 11.183 -9.784 -22.480 1.00 79.25 190 LYS A O 1
ATOM 1441 N N . THR A 1 191 ? 10.139 -10.482 -24.337 1.00 67.44 191 THR A N 1
ATOM 1442 C CA . THR A 1 191 ? 11.234 -11.336 -24.834 1.00 67.44 191 THR A CA 1
ATOM 1443 C C . THR A 1 191 ? 12.585 -10.623 -24.863 1.00 67.44 191 THR A C 1
ATOM 1445 O O . THR A 1 191 ? 13.592 -11.241 -24.544 1.00 67.44 191 THR A O 1
ATOM 1448 N N . VAL A 1 192 ? 12.626 -9.320 -25.164 1.00 72.38 192 VAL A N 1
ATOM 1449 C CA . VAL A 1 192 ? 13.880 -8.546 -25.148 1.00 72.38 192 VAL A CA 1
ATOM 1450 C C . VAL A 1 192 ? 14.467 -8.435 -23.736 1.00 72.38 192 VAL A C 1
ATOM 1452 O O . VAL A 1 192 ? 15.669 -8.595 -23.567 1.00 72.38 192 VAL A O 1
ATOM 1455 N N . VAL A 1 193 ? 13.644 -8.247 -22.701 1.00 68.31 193 VAL A N 1
ATOM 1456 C CA . VAL A 1 193 ? 14.119 -8.190 -21.304 1.00 68.31 193 VAL A CA 1
ATOM 1457 C C . VAL A 1 193 ? 14.676 -9.545 -20.871 1.00 68.31 193 VAL A C 1
ATOM 1459 O O . VAL A 1 193 ? 15.734 -9.605 -20.244 1.00 68.31 193 VAL A O 1
ATOM 1462 N N . ARG A 1 194 ? 14.005 -10.633 -21.271 1.00 70.88 194 ARG A N 1
ATOM 1463 C CA . ARG A 1 194 ? 14.412 -12.008 -20.958 1.00 70.88 194 ARG A CA 1
ATOM 1464 C C . ARG A 1 194 ? 15.688 -12.431 -21.689 1.00 70.88 194 ARG A C 1
ATOM 1466 O O . ARG A 1 194 ? 16.581 -12.995 -21.070 1.00 70.88 194 ARG A O 1
ATOM 1473 N N . VAL A 1 195 ? 15.785 -12.151 -22.990 1.00 70.44 195 VAL A N 1
ATOM 1474 C CA . VAL A 1 195 ? 16.938 -12.527 -23.830 1.00 70.44 195 VAL A CA 1
ATOM 1475 C C . VAL A 1 195 ? 18.191 -11.749 -23.439 1.00 70.44 195 VAL A C 1
ATOM 1477 O O . VAL A 1 195 ? 19.266 -12.333 -23.366 1.00 70.44 195 VAL A O 1
ATOM 1480 N N . PHE A 1 196 ? 18.059 -10.456 -23.134 1.00 68.94 196 PHE A N 1
ATOM 1481 C CA . PHE A 1 196 ? 19.195 -9.627 -22.720 1.00 68.94 196 PHE A CA 1
ATOM 1482 C C . PHE A 1 196 ? 19.453 -9.650 -21.207 1.00 68.94 196 PHE A C 1
ATOM 1484 O O . PHE A 1 196 ? 20.325 -8.925 -20.736 1.00 68.94 196 PHE A O 1
ATOM 1491 N N . ARG A 1 197 ? 18.717 -10.477 -20.444 1.00 66.31 197 ARG A N 1
ATOM 1492 C CA . ARG A 1 197 ? 18.861 -10.643 -18.985 1.00 66.31 197 ARG A CA 1
ATOM 1493 C C . ARG A 1 197 ? 18.867 -9.305 -18.230 1.00 66.31 197 ARG A C 1
ATOM 1495 O O . ARG A 1 197 ? 19.546 -9.153 -17.219 1.00 66.31 197 ARG A O 1
ATOM 1502 N N . LEU A 1 198 ? 18.098 -8.334 -18.730 1.00 67.94 198 LEU A N 1
ATOM 1503 C CA . LEU A 1 198 ? 18.096 -6.954 -18.232 1.00 67.94 198 LEU A CA 1
ATOM 1504 C C . LEU A 1 198 ? 17.507 -6.836 -16.823 1.00 67.94 198 LEU A C 1
ATOM 1506 O O . LEU A 1 198 ? 17.836 -5.901 -16.103 1.00 67.94 198 LEU A O 1
ATOM 1510 N N . ALA A 1 199 ? 16.642 -7.778 -16.447 1.00 58.91 199 ALA A N 1
ATOM 1511 C CA . ALA A 1 199 ? 16.058 -7.860 -15.114 1.00 58.91 199 ALA A CA 1
ATOM 1512 C C . ALA A 1 199 ? 16.947 -8.600 -14.100 1.00 58.91 199 ALA A C 1
ATOM 1514 O O . ALA A 1 199 ? 16.589 -8.687 -12.937 1.00 58.91 199 ALA A O 1
ATOM 1515 N N . GLY A 1 200 ? 18.113 -9.127 -14.493 1.00 62.47 200 GLY A N 1
ATOM 1516 C CA . GLY A 1 200 ? 18.924 -9.938 -13.583 1.00 62.47 200 GLY A CA 1
ATOM 1517 C C . GLY A 1 200 ? 18.184 -11.195 -13.098 1.00 62.47 200 GLY A C 1
ATOM 1518 O O . GLY A 1 200 ? 17.356 -11.748 -13.822 1.00 62.47 200 GLY A O 1
ATOM 1519 N N . HIS A 1 201 ? 18.525 -11.667 -11.895 1.00 54.72 201 HIS A N 1
ATOM 1520 C CA . HIS A 1 201 ? 17.818 -12.747 -11.186 1.00 54.72 201 HIS A CA 1
ATOM 1521 C C . HIS A 1 201 ? 16.833 -12.206 -10.146 1.00 54.72 201 HIS A C 1
ATOM 1523 O O . HIS A 1 201 ? 16.476 -12.943 -9.232 1.00 54.72 201 HIS A O 1
ATOM 1529 N N . THR A 1 202 ? 16.447 -10.929 -10.220 1.00 55.44 202 THR A N 1
ATOM 1530 C CA . THR A 1 202 ? 15.499 -10.406 -9.238 1.00 55.44 202 THR A CA 1
ATOM 1531 C C . THR A 1 202 ? 14.192 -11.177 -9.357 1.00 55.44 202 THR A C 1
ATOM 1533 O O . THR A 1 202 ? 13.679 -11.413 -10.459 1.00 55.44 202 THR A O 1
ATOM 1536 N N . GLU A 1 203 ? 13.708 -11.646 -8.210 1.00 58.56 203 GLU A N 1
ATOM 1537 C CA . GLU A 1 203 ? 12.443 -12.351 -8.119 1.00 58.56 203 GLU A CA 1
ATOM 1538 C C . GLU A 1 203 ? 11.342 -11.437 -8.667 1.00 58.56 203 GLU A C 1
ATOM 1540 O O . GLU A 1 203 ? 11.346 -10.222 -8.456 1.00 58.56 203 GLU A O 1
ATOM 1545 N N . THR A 1 204 ? 10.452 -11.992 -9.491 1.00 58.84 204 THR A N 1
ATOM 1546 C CA . THR A 1 204 ? 9.401 -11.190 -10.118 1.00 58.84 204 THR A CA 1
ATOM 1547 C C . THR A 1 204 ? 8.510 -10.600 -9.029 1.00 58.84 204 THR A C 1
ATOM 1549 O O . THR A 1 204 ? 8.050 -11.382 -8.196 1.00 58.84 204 THR A O 1
ATOM 1552 N N . PRO A 1 205 ? 8.230 -9.281 -9.048 1.00 64.69 205 PRO A N 1
ATOM 1553 C CA . PRO A 1 205 ? 7.371 -8.657 -8.049 1.00 64.69 205 PRO A CA 1
ATOM 1554 C C . PRO A 1 205 ? 6.024 -9.382 -8.022 1.00 64.69 205 PRO A C 1
ATOM 1556 O O . PRO A 1 205 ? 5.467 -9.680 -9.086 1.00 64.69 205 PRO A O 1
ATOM 1559 N N . ARG A 1 206 ? 5.543 -9.714 -6.822 1.00 65.75 206 ARG A N 1
ATOM 1560 C CA . ARG A 1 206 ? 4.317 -10.488 -6.607 1.00 65.75 206 ARG A CA 1
ATOM 1561 C C . ARG A 1 206 ? 3.244 -9.634 -5.956 1.00 65.75 206 ARG A C 1
ATOM 1563 O O . ARG A 1 206 ? 3.540 -8.656 -5.283 1.00 65.75 206 ARG A O 1
ATOM 1570 N N . THR A 1 207 ? 1.994 -9.973 -6.244 1.00 71.00 207 THR A N 1
ATOM 1571 C CA . THR A 1 207 ? 0.838 -9.334 -5.618 1.00 71.00 207 THR A CA 1
ATOM 1572 C C . THR A 1 207 ? 0.707 -9.835 -4.192 1.00 71.00 207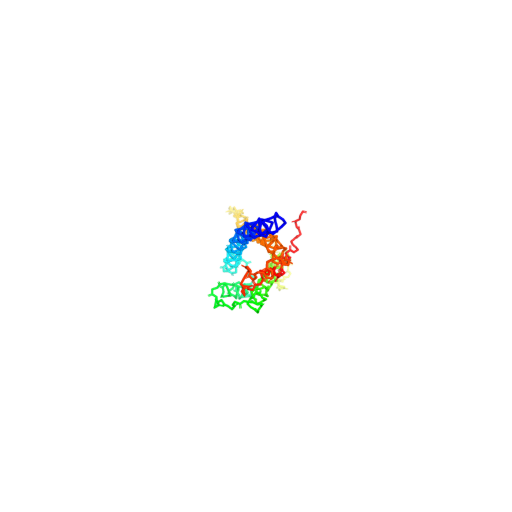 THR A C 1
ATOM 1574 O O . THR A 1 207 ? 0.901 -11.023 -3.945 1.00 71.00 207 THR A O 1
ATOM 1577 N N . VAL A 1 208 ? 0.328 -8.947 -3.281 1.00 66.88 208 VAL A N 1
ATOM 1578 C CA . VAL A 1 208 ? 0.031 -9.321 -1.899 1.00 66.88 208 VAL A CA 1
ATOM 1579 C C . VAL A 1 208 ? -1.396 -9.869 -1.849 1.00 66.88 208 VAL A C 1
ATOM 1581 O O . VAL A 1 208 ? -2.354 -9.146 -2.153 1.00 66.88 208 VAL A O 1
ATOM 1584 N N . GLU A 1 209 ? -1.528 -11.151 -1.511 1.00 67.31 209 GLU A N 1
ATOM 1585 C CA . GLU A 1 209 ? -2.808 -11.821 -1.273 1.00 67.31 209 GLU A CA 1
ATOM 1586 C C . GLU A 1 209 ? -3.086 -11.848 0.236 1.00 67.31 209 GLU A C 1
ATOM 1588 O O . GLU A 1 209 ? -2.374 -12.495 0.995 1.00 67.31 209 GLU A O 1
ATOM 1593 N N . MET A 1 210 ? -4.104 -11.098 0.660 1.00 66.25 210 MET A N 1
ATOM 1594 C CA . MET A 1 210 ? -4.585 -10.980 2.044 1.00 66.25 210 MET A CA 1
ATOM 1595 C C . MET A 1 210 ? -6.118 -10.950 2.016 1.00 66.25 210 MET A C 1
ATOM 1597 O O . MET A 1 210 ? -6.696 -10.326 1.113 1.00 66.25 210 MET A O 1
ATOM 1601 N N . ASP A 1 211 ? -6.793 -11.590 2.973 1.00 64.00 211 ASP A N 1
ATOM 1602 C CA . ASP A 1 211 ? -8.222 -11.360 3.198 1.00 64.00 211 ASP A CA 1
ATOM 1603 C C . ASP A 1 211 ? -8.405 -10.074 4.013 1.00 64.00 211 ASP A C 1
ATOM 1605 O O . ASP A 1 211 ? -8.167 -10.035 5.213 1.00 64.00 211 ASP A O 1
ATOM 1609 N N . ASP A 1 212 ? -8.840 -9.012 3.334 1.00 64.25 212 ASP A N 1
ATOM 1610 C CA . ASP A 1 212 ? -9.170 -7.719 3.938 1.00 64.25 212 ASP A CA 1
ATOM 1611 C C . ASP A 1 212 ? -10.676 -7.441 3.794 1.00 64.25 212 ASP A C 1
ATOM 1613 O O . ASP A 1 212 ? -11.063 -6.314 3.486 1.00 64.25 212 ASP A O 1
ATOM 1617 N N . ASN A 1 213 ? -11.557 -8.442 3.899 1.00 62.88 213 ASN A N 1
ATOM 1618 C CA . ASN A 1 213 ? -12.996 -8.184 3.818 1.00 62.88 213 ASN A CA 1
ATOM 1619 C C . ASN A 1 213 ? -13.622 -7.963 5.202 1.00 62.88 213 ASN A C 1
ATOM 1621 O O . ASN A 1 213 ? -14.082 -8.908 5.839 1.00 62.88 213 ASN A O 1
ATOM 1625 N N . LEU A 1 214 ? -13.689 -6.719 5.674 1.00 53.94 214 LEU A N 1
ATOM 1626 C CA . LEU A 1 214 ? -14.614 -6.375 6.755 1.00 53.94 214 LEU A CA 1
ATOM 1627 C C . LEU A 1 214 ? -16.006 -6.144 6.143 1.00 53.94 214 LEU A C 1
ATOM 1629 O O . LEU A 1 214 ? -16.261 -5.074 5.592 1.00 53.94 214 LEU A O 1
ATOM 1633 N N . ASP A 1 215 ? -16.898 -7.138 6.223 1.00 54.84 215 ASP A N 1
ATOM 1634 C CA . ASP A 1 215 ? -18.332 -6.983 5.910 1.00 54.84 215 ASP A CA 1
ATOM 1635 C C . ASP A 1 215 ? -19.016 -6.155 7.017 1.00 54.84 215 ASP A C 1
ATOM 1637 O O . ASP A 1 215 ? -19.887 -6.629 7.743 1.00 54.84 215 ASP A O 1
ATOM 1641 N N . LEU A 1 216 ? -18.580 -4.905 7.197 1.00 50.44 216 LEU A N 1
ATOM 1642 C CA . LEU A 1 216 ? -19.280 -3.953 8.052 1.00 50.44 216 LEU A CA 1
ATOM 1643 C C . LEU A 1 216 ? -20.578 -3.553 7.337 1.00 50.44 216 LEU A C 1
ATOM 1645 O O . LEU A 1 216 ? -20.528 -3.222 6.147 1.00 50.44 216 LEU A O 1
ATOM 1649 N N . PRO A 1 217 ? -21.736 -3.549 8.020 1.00 40.69 217 PRO A N 1
ATOM 1650 C CA . PRO A 1 217 ? -23.014 -3.190 7.420 1.00 40.69 217 PRO A CA 1
ATOM 1651 C C . PRO A 1 217 ? -23.128 -1.673 7.208 1.00 40.69 217 PRO A C 1
ATOM 1653 O O . PRO A 1 217 ? -24.061 -1.068 7.706 1.00 40.69 217 PRO A O 1
ATOM 1656 N N . LEU A 1 218 ? -22.190 -1.038 6.500 1.00 47.94 218 LEU A N 1
ATOM 1657 C CA . LEU A 1 218 ? -22.272 0.358 6.065 1.00 47.94 218 LEU A CA 1
ATOM 1658 C C . LEU A 1 218 ? -21.472 0.556 4.767 1.00 47.94 218 LEU A C 1
ATOM 1660 O O . LEU A 1 218 ? -20.267 0.816 4.782 1.00 47.94 218 LEU A O 1
ATOM 1664 N N . ALA A 1 219 ? -22.182 0.469 3.644 1.00 36.03 219 ALA A N 1
ATOM 1665 C CA . ALA A 1 219 ? -21.881 1.196 2.415 1.00 36.03 219 ALA A CA 1
ATOM 1666 C C . ALA A 1 219 ? -23.137 1.964 1.994 1.00 36.03 219 ALA A C 1
ATOM 1668 O O . ALA A 1 219 ? -24.234 1.365 2.080 1.00 36.03 219 ALA A O 1
#

Nearest PDB structures (foldseek):
  8i7o-assembly1_C7  TM=2.468E-01  e=8.440E+00  Mus musculus
  8otz-assembly1_ET  TM=2.043E-01  e=7.302E+00  Bos taurus

Sequence (219 aa):
MAWLEIVMLIVLAVVALGWYLSYTAARLHRLHTRVEGSYAALDARLVRRAEAALELANSGLLDPASALYLASAASDSLEESVGPLEEGLLGDARRGQVESDLTEALRLVLQPDAVADHPHACDPDSPADAPDDDDDDDDDDDDDDDDDDGTGDAVARDAITRIADAHQRVRLARRFHNEAVTDAARVHGKTVVRVFRLAGHTETPRTVEMDDNLDLPLA

Radius of gyration: 30.85 Å; Cα contacts (8 Å, |Δi|>4): 146; chains: 1; bounding box: 79×34×108 Å

pLDDT: mean 77.8, std 16.41, range [36.03, 96.94]

Foldseek 3Di:
DVVVVVVVVVVVVVVVLVVVLVVLLVVLVVLVVQLVVLVVQLLVLQLVLLVLLLCVLPVPQADVVLSVQLPVLSVLLNCLSVDDCPDDDVSLVSNQVSSQSNLVSCLVGPDPVRNPPPPPPPDPPDDDDDDDDDDDDDDDPPPVPVPDPVPSVVVVVVSNVVSVVSLVSSVVSLVSSVVSLVVSVVSCPDPSCVVVVSVPPPDRDDRRNHPSDNPDVDD

Mean predicted aligned error: 12.76 Å

Secondary structure (DSSP, 8-state):
-HHHHHHHHHHHHHHHHHHHHHHHHHHHHHHHHHHHHHHHHHHHHHHHHHHHHHHHHTSS-S-HHHHHHHHHHHHHHHHHHHS----SHHHHHHHHHHHHHHHHHHHHHT-TTTSS-------TT-----------------------SHHHHHHHHHHHHHHHHHHHHHHHHHHHHHHHHHHHHHHHTSHHHHHTTTTTTPPPP-----------S--

Solvent-accessible surface area (backbone atoms only — not comparable to full-atom values): 12807 Å² total; per-residue (Å²): 110,71,68,60,52,51,51,50,52,51,51,51,50,52,53,53,49,52,52,52,50,53,53,50,51,57,52,49,52,57,35,50,56,47,30,55,52,29,46,55,54,28,50,63,34,50,49,55,40,30,52,52,42,36,51,50,34,71,63,70,84,51,58,75,67,59,16,50,52,33,33,48,32,21,46,54,35,48,49,60,74,71,43,82,84,50,85,53,75,66,38,55,49,50,51,18,47,36,49,23,49,31,38,50,39,52,50,64,63,68,36,79,76,70,79,67,72,74,77,77,80,72,70,93,76,75,77,82,89,74,93,77,90,77,92,77,94,73,96,69,88,74,74,81,81,82,81,73,71,64,60,64,57,49,52,53,54,49,53,52,50,52,50,53,54,39,49,54,52,34,56,53,30,49,51,54,26,38,52,36,20,52,56,38,48,62,55,59,69,34,66,67,37,58,74,67,48,69,66,66,85,64,76,77,71,70,67,86,64,58,55,79,80,71,87,61,99,76,131